Protein AF-A0ABD1U8C5-F1 (afdb_monomer_lite)

pLDDT: mean 80.36, std 11.94, range [48.06, 96.25]

Radius of gyration: 20.91 Å; chains: 1; bounding box: 37×58×40 Å

Organism: NCBI:txid205694

Sequence (194 aa):
MDNGFVNLTLLSPSGMIVGIQYKEIKNILEYRFKESRRRFHYMVISDDRQRMMPIDHDRITGRALEYKEAILLTNPHSPTFKHEVDDKYQYSCNNKDNLVHGWISTNPRIGFWIITPSYEFRAGGPIKPDLTSHVGPTSLALMPAKSAYVGLAAPGNLGSWQEETKGYQFWTQTDEMGYFTIRNVRASTYNLNA

Foldseek 3Di:
DDPPAWDWDADPPPRDTPAIDGDVRGGLNDPPDPVSLPFWQWKCQDPPDIDGHFAPVQQVPFDQDPDNQWTARCDTPDPVSHRPIHGQQVQWDFLQSRAKIWTAGVVVGDTDMDGDPDCVQAPDDRGDIDHAADHSRRGDDDGADFFDKKKWDADDDPPCLVPDPPDDMWIDTQHSNNDDDGPPDDDDDTDIDD

InterPro domains:
  IPR010325 Rhamnogalacturonate lyase [PF06045] (33-85)
  IPR014718 Glycoside hydrolase-type carbohydrate-binding [G3DSA:2.70.98.10] (62-147)
  IPR029413 Rhamnogalacturonan lyase, domain II [PF14686] (146-193)
  IPR029413 Rhamnogalacturonan lyase, domain II [cd10316] (143-194)

Structure (mmCIF, N/CA/C/O backbone):
data_AF-A0ABD1U8C5-F1
#
_entry.id   AF-A0ABD1U8C5-F1
#
loop_
_atom_site.group_PDB
_atom_site.id
_atom_site.type_symbol
_atom_site.label_atom_id
_atom_site.label_alt_id
_atom_site.label_comp_id
_atom_site.label_asym_id
_atom_site.label_entity_id
_atom_site.label_seq_id
_atom_site.pdbx_PDB_ins_code
_atom_site.Cartn_x
_atom_site.Cartn_y
_atom_site.Cartn_z
_atom_site.occupancy
_atom_site.B_iso_or_equiv
_atom_site.auth_seq_id
_atom_site.auth_comp_id
_atom_site.auth_asym_id
_atom_site.auth_atom_id
_atom_site.pdbx_PDB_model_num
ATOM 1 N N . MET A 1 1 ? -5.041 -2.342 23.464 1.00 86.69 1 MET A N 1
ATOM 2 C CA . MET A 1 1 ? -6.497 -2.356 23.204 1.00 86.69 1 MET A CA 1
ATOM 3 C C . MET A 1 1 ? -6.853 -3.772 22.810 1.00 86.69 1 MET A C 1
ATOM 5 O O . MET A 1 1 ? -6.222 -4.282 21.901 1.00 86.69 1 MET A O 1
ATOM 9 N N . ASP A 1 2 ? -7.792 -4.410 23.497 1.00 91.50 2 ASP A N 1
ATOM 10 C CA . ASP A 1 2 ? -8.144 -5.816 23.278 1.00 91.50 2 ASP A CA 1
ATOM 11 C C . ASP A 1 2 ? -9.650 -5.920 23.027 1.00 91.50 2 ASP A C 1
ATOM 13 O O . ASP A 1 2 ? -10.433 -5.332 23.774 1.00 91.50 2 ASP A O 1
ATOM 17 N N . ASN A 1 3 ? -10.043 -6.611 21.957 1.00 88.31 3 ASN A N 1
ATOM 18 C CA . ASN A 1 3 ? -11.446 -6.843 21.608 1.00 88.31 3 ASN A CA 1
ATOM 19 C C . ASN A 1 3 ? -11.889 -8.307 21.800 1.00 88.31 3 ASN A C 1
ATOM 21 O O . ASN A 1 3 ? -12.937 -8.694 21.287 1.00 88.31 3 ASN A O 1
ATOM 25 N N . GLY A 1 4 ? -11.087 -9.131 22.479 1.00 90.00 4 GLY A N 1
ATOM 26 C CA . GLY A 1 4 ? -11.329 -10.561 22.681 1.00 90.00 4 GLY A CA 1
ATOM 27 C C . GLY A 1 4 ? -10.888 -11.453 21.515 1.00 90.00 4 GLY A C 1
ATOM 28 O O . GLY A 1 4 ? -10.881 -12.675 21.655 1.00 90.00 4 GLY A O 1
ATOM 29 N N . PHE A 1 5 ? -10.483 -10.870 20.382 1.00 89.81 5 PHE A N 1
ATOM 30 C CA . PHE A 1 5 ? -9.980 -11.596 19.209 1.00 89.81 5 PHE A CA 1
ATOM 31 C C . PHE A 1 5 ? -8.547 -11.197 18.839 1.00 89.81 5 PHE A C 1
ATOM 33 O O . PHE A 1 5 ? -7.736 -12.046 18.465 1.00 89.81 5 PHE A O 1
ATOM 40 N N . VAL A 1 6 ? -8.246 -9.902 18.918 1.00 90.19 6 VAL A N 1
ATOM 41 C CA . VAL A 1 6 ? -6.964 -9.286 18.578 1.00 90.19 6 VAL A CA 1
ATOM 42 C C . VAL A 1 6 ? -6.604 -8.295 19.678 1.00 90.19 6 VAL A C 1
ATOM 44 O O . VAL A 1 6 ? -7.452 -7.523 20.130 1.00 90.19 6 VAL A O 1
ATOM 47 N N . ASN A 1 7 ? -5.328 -8.270 20.057 1.00 92.69 7 ASN A N 1
ATOM 48 C CA . ASN A 1 7 ? -4.798 -7.272 20.979 1.00 92.69 7 ASN A CA 1
ATOM 49 C C . ASN A 1 7 ? -3.814 -6.343 20.253 1.00 92.69 7 ASN A C 1
ATOM 51 O O . ASN A 1 7 ? -2.878 -6.792 19.591 1.00 92.69 7 ASN A O 1
ATOM 55 N N . LEU A 1 8 ? -4.062 -5.038 20.348 1.00 92.06 8 LEU A N 1
ATOM 56 C CA . LEU A 1 8 ? -3.299 -3.969 19.716 1.00 92.06 8 LEU A CA 1
ATOM 57 C C . LEU A 1 8 ? -2.447 -3.215 20.736 1.00 92.06 8 LEU A C 1
ATOM 59 O O . LEU A 1 8 ? -2.956 -2.729 21.753 1.00 92.06 8 LEU A O 1
ATOM 63 N N . THR A 1 9 ? -1.181 -3.001 20.394 1.00 88.38 9 THR A N 1
ATOM 64 C CA . THR A 1 9 ? -0.258 -2.150 21.150 1.00 88.38 9 THR A CA 1
ATOM 65 C C . THR A 1 9 ? -0.038 -0.845 20.398 1.00 88.38 9 THR A C 1
ATOM 67 O O . THR A 1 9 ? 0.387 -0.863 19.241 1.00 88.38 9 THR A O 1
ATOM 70 N N . LEU A 1 10 ? -0.302 0.279 21.066 1.00 85.31 10 LEU A N 1
ATOM 71 C CA . LEU A 1 10 ? -0.123 1.630 20.531 1.00 85.31 10 LEU A CA 1
ATOM 72 C C . LEU A 1 10 ? 1.041 2.323 21.241 1.00 85.31 10 LEU A C 1
ATOM 74 O O . LEU A 1 10 ? 1.204 2.170 22.452 1.00 85.31 10 LEU A O 1
ATOM 78 N N . LEU A 1 11 ? 1.819 3.118 20.510 1.00 80.50 11 LEU A N 1
ATOM 79 C CA . LEU A 1 11 ? 2.758 4.051 21.124 1.00 80.50 11 LEU A CA 1
ATOM 80 C C . LEU A 1 11 ? 2.027 5.285 21.640 1.00 80.50 11 LEU A C 1
ATOM 82 O O . LEU A 1 11 ? 1.215 5.884 20.940 1.00 80.50 11 LEU A O 1
ATOM 86 N N . SER A 1 12 ? 2.379 5.699 22.851 1.00 82.81 12 SER A N 1
ATOM 87 C CA . SER A 1 12 ? 1.981 6.989 23.403 1.00 82.81 12 SER A CA 1
ATOM 88 C C . SER A 1 12 ? 3.119 7.998 23.206 1.00 82.81 12 SER A C 1
ATOM 90 O O . SER A 1 12 ? 4.271 7.637 23.461 1.00 82.81 12 SER A O 1
ATOM 92 N N . PRO A 1 13 ? 2.848 9.239 22.756 1.00 85.81 13 PRO A N 1
ATOM 93 C CA . PRO A 1 13 ? 1.531 9.807 22.438 1.00 85.81 13 PRO A CA 1
ATOM 94 C C . PRO A 1 13 ? 1.096 9.627 20.970 1.00 85.81 13 PRO A C 1
ATOM 96 O O . PRO A 1 13 ? 0.003 10.046 20.610 1.00 85.81 13 PRO A O 1
ATOM 99 N N . SER A 1 14 ? 1.935 9.044 20.106 1.00 83.69 14 SER A N 1
ATOM 100 C CA . SER A 1 14 ? 1.741 9.090 18.645 1.00 83.69 14 SER A CA 1
ATOM 101 C C . SER A 1 14 ? 0.534 8.311 18.118 1.00 83.69 14 SER A C 1
ATOM 103 O O . SER A 1 14 ? 0.130 8.519 16.978 1.00 83.69 14 SER A O 1
ATOM 105 N N . GLY A 1 15 ? -0.004 7.371 18.896 1.00 78.38 15 GLY A N 1
ATOM 106 C CA . GLY A 1 15 ? -1.074 6.475 18.463 1.00 78.38 15 GLY A CA 1
ATOM 107 C C . GLY A 1 15 ? -0.631 5.430 17.432 1.00 78.38 15 GLY A C 1
ATOM 108 O O . GLY A 1 15 ? -1.470 4.688 16.929 1.00 78.38 15 GLY A O 1
ATOM 109 N N . MET A 1 16 ? 0.667 5.335 17.115 1.00 77.75 16 MET A N 1
ATOM 110 C CA . MET A 1 16 ? 1.173 4.370 16.136 1.00 77.75 16 MET A CA 1
ATOM 111 C C . MET A 1 16 ? 0.964 2.935 16.633 1.00 77.75 16 MET A C 1
ATOM 113 O O . MET A 1 16 ? 1.406 2.591 17.732 1.00 77.75 16 MET A O 1
ATOM 117 N N . ILE A 1 17 ? 0.346 2.084 15.809 1.00 82.88 17 ILE A N 1
ATOM 118 C CA . ILE A 1 17 ? 0.237 0.647 16.085 1.00 82.88 17 ILE A CA 1
ATOM 119 C C . ILE A 1 17 ? 1.620 0.015 15.918 1.00 82.88 17 ILE A C 1
ATOM 121 O O . ILE A 1 17 ? 2.198 0.037 14.836 1.00 82.88 17 ILE A O 1
ATOM 125 N N . VAL A 1 18 ? 2.142 -0.571 16.993 1.00 83.50 18 VAL A N 1
ATOM 126 C CA . VAL A 1 18 ? 3.447 -1.259 17.017 1.00 83.50 18 VAL A CA 1
ATOM 127 C C . VAL A 1 18 ? 3.337 -2.746 17.328 1.00 83.50 18 VAL A C 1
ATOM 129 O O . VAL A 1 18 ? 4.313 -3.487 17.207 1.00 83.50 18 VAL A O 1
ATOM 132 N N . GLY A 1 19 ? 2.148 -3.197 17.719 1.00 86.06 19 GLY A N 1
ATOM 133 C CA . GLY A 1 19 ? 1.885 -4.594 18.008 1.00 86.06 19 GLY A CA 1
ATOM 134 C C . GLY A 1 19 ? 0.485 -4.995 17.589 1.00 86.06 19 GLY A C 1
ATOM 135 O O . GLY A 1 19 ? -0.473 -4.295 17.908 1.00 86.06 19 GLY A O 1
ATOM 136 N N . ILE A 1 20 ? 0.383 -6.131 16.902 1.00 89.06 20 ILE A N 1
ATOM 137 C CA . ILE A 1 20 ? -0.883 -6.829 16.667 1.00 89.06 20 ILE A CA 1
ATOM 138 C C . ILE A 1 20 ? -0.684 -8.274 17.106 1.00 89.06 20 ILE A C 1
ATOM 140 O O . ILE A 1 20 ? -0.021 -9.050 16.417 1.00 89.06 20 ILE A O 1
ATOM 144 N N . GLN A 1 21 ? -1.235 -8.635 18.257 1.00 90.31 21 GLN A N 1
ATOM 145 C CA . GLN A 1 21 ? -1.244 -10.004 18.751 1.00 90.31 21 GLN A CA 1
ATOM 146 C C . GLN A 1 21 ? -2.513 -10.714 18.281 1.00 90.31 21 GLN A C 1
ATOM 148 O O . GLN A 1 21 ? -3.621 -10.198 18.432 1.00 90.31 21 GLN A O 1
ATOM 153 N N . TYR A 1 22 ? -2.349 -11.921 17.744 1.00 89.12 22 TYR A N 1
ATOM 154 C CA . TYR A 1 22 ? -3.454 -12.768 17.304 1.00 89.12 22 TYR A CA 1
ATOM 155 C C . TYR A 1 22 ? -3.155 -14.230 17.622 1.00 89.12 22 TYR A C 1
ATOM 157 O O . TYR A 1 22 ? -2.178 -14.792 17.118 1.00 89.12 22 TYR A O 1
ATOM 165 N N . LYS A 1 23 ? -4.014 -14.862 18.432 1.00 88.56 23 LYS A N 1
ATOM 166 C CA . LYS A 1 23 ? -3.797 -16.224 18.950 1.00 88.56 23 LYS A CA 1
ATOM 167 C C . LYS A 1 23 ? -2.396 -16.343 19.586 1.00 88.56 23 LYS A C 1
ATOM 169 O O . LYS A 1 23 ? -1.985 -15.468 20.344 1.00 88.56 23 LYS A O 1
ATOM 174 N N . GLU A 1 24 ? -1.648 -17.384 19.225 1.00 87.81 24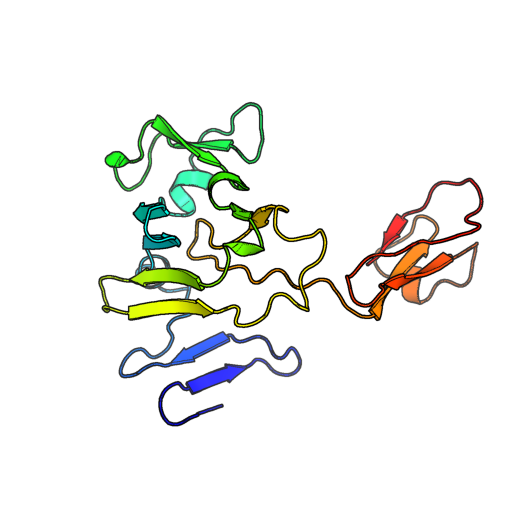 GLU A N 1
ATOM 175 C CA . GLU A 1 24 ? -0.271 -17.650 19.669 1.00 87.81 24 GLU A CA 1
ATOM 176 C C . GLU A 1 24 ? 0.773 -16.679 19.075 1.00 87.81 24 GLU A C 1
ATOM 178 O O . GLU A 1 24 ? 1.943 -16.680 19.467 1.00 87.81 24 GLU A O 1
ATOM 183 N N . ILE A 1 25 ? 0.395 -15.846 18.097 1.00 85.31 25 ILE A N 1
ATOM 184 C CA . ILE A 1 25 ? 1.317 -14.909 17.451 1.00 85.31 25 ILE A CA 1
ATOM 185 C C . ILE A 1 25 ? 1.420 -13.656 18.311 1.00 85.31 25 ILE A C 1
ATOM 187 O O . ILE A 1 25 ? 0.544 -12.796 18.265 1.00 85.31 25 ILE A O 1
ATOM 191 N N . LYS A 1 26 ? 2.532 -13.533 19.045 1.00 85.38 26 LYS A N 1
ATOM 192 C CA . LYS A 1 26 ? 2.811 -12.391 19.935 1.00 85.38 26 LYS A CA 1
ATOM 193 C C . LYS A 1 26 ? 2.755 -11.036 19.230 1.00 85.38 26 LYS A C 1
ATOM 195 O O . LYS A 1 26 ? 2.261 -10.076 19.803 1.00 85.38 26 LYS A O 1
ATOM 200 N N . ASN A 1 27 ? 3.286 -10.949 18.012 1.00 85.38 27 ASN A N 1
ATOM 201 C CA . ASN A 1 27 ? 3.211 -9.733 17.213 1.00 85.38 27 ASN A CA 1
ATOM 202 C C . ASN A 1 27 ? 3.321 -10.048 15.714 1.00 85.38 27 ASN A C 1
ATOM 204 O O . ASN A 1 27 ? 4.360 -10.510 15.243 1.00 85.38 27 ASN A O 1
ATOM 208 N N . ILE A 1 28 ? 2.250 -9.782 14.970 1.00 81.25 28 ILE A N 1
ATOM 209 C CA . ILE A 1 28 ? 2.181 -9.926 13.512 1.00 81.25 28 ILE A CA 1
ATOM 210 C C . ILE A 1 28 ? 3.030 -8.854 12.807 1.00 81.25 28 ILE A C 1
ATOM 212 O O . ILE A 1 28 ? 3.572 -9.128 11.740 1.00 81.25 28 ILE A O 1
ATOM 216 N N . LEU A 1 29 ? 3.187 -7.670 13.414 1.00 77.00 29 LEU A N 1
ATOM 217 C CA . LEU A 1 29 ? 3.955 -6.542 12.865 1.00 77.00 29 LEU A CA 1
ATOM 218 C C . LEU A 1 29 ? 5.450 -6.589 13.192 1.00 77.00 29 LEU A C 1
ATOM 220 O O . LEU A 1 29 ? 6.197 -5.698 12.789 1.00 77.00 29 LEU A O 1
ATOM 224 N N . GLU A 1 30 ? 5.902 -7.574 13.966 1.00 71.81 30 GLU A N 1
ATOM 225 C CA . GLU A 1 30 ? 7.306 -7.643 14.353 1.00 71.81 30 GLU A CA 1
ATOM 226 C C . GLU A 1 30 ? 8.174 -7.713 13.093 1.00 71.81 30 GLU A C 1
ATOM 228 O O . GLU A 1 30 ? 7.970 -8.572 12.251 1.00 71.81 30 GLU A O 1
ATOM 233 N N . TYR A 1 31 ? 9.144 -6.824 12.925 1.00 63.78 31 TYR A N 1
ATOM 234 C CA . TYR A 1 31 ? 9.969 -6.735 11.707 1.00 63.78 31 TYR A CA 1
ATOM 235 C C . TYR A 1 31 ? 11.438 -7.094 11.981 1.00 63.78 31 TYR A C 1
ATOM 237 O O . TYR A 1 31 ? 12.259 -7.193 11.057 1.00 63.78 31 TYR A O 1
ATOM 245 N N . ARG A 1 32 ? 11.794 -7.275 13.263 1.00 53.84 32 ARG A N 1
ATOM 246 C CA . ARG A 1 32 ? 13.159 -7.573 13.713 1.00 53.84 32 ARG A CA 1
ATOM 247 C C . ARG A 1 32 ? 13.519 -9.047 13.553 1.00 53.84 32 ARG A C 1
ATOM 249 O O . ARG A 1 32 ? 14.695 -9.353 13.371 1.00 53.84 32 ARG A O 1
ATOM 256 N N . PHE A 1 33 ? 12.544 -9.959 13.537 1.00 52.62 33 PHE A N 1
ATOM 257 C CA . PHE A 1 33 ? 12.805 -11.362 13.212 1.00 52.62 33 PHE A CA 1
ATOM 258 C C . PHE A 1 33 ? 12.828 -11.575 11.692 1.00 52.62 33 PHE A C 1
ATOM 260 O O . PHE A 1 33 ? 11.937 -11.148 10.959 1.00 52.62 33 PHE A O 1
ATOM 267 N N . LYS A 1 34 ? 13.849 -12.281 11.187 1.00 51.19 34 LYS A N 1
ATOM 268 C CA . LYS A 1 34 ? 13.944 -12.624 9.755 1.00 51.19 34 LYS A CA 1
ATOM 269 C C . LYS A 1 34 ? 12.716 -13.398 9.254 1.00 51.19 34 LYS A C 1
ATOM 271 O O . LYS A 1 34 ? 12.341 -13.232 8.102 1.00 51.19 34 LYS A O 1
ATOM 276 N N . GLU A 1 35 ? 12.085 -14.205 10.107 1.00 48.06 35 GLU A N 1
ATOM 277 C CA . GLU A 1 35 ? 10.848 -14.933 9.788 1.00 48.06 35 GLU A CA 1
ATOM 278 C C . GLU A 1 35 ? 9.625 -14.028 9.663 1.00 48.06 35 GLU A C 1
ATOM 280 O O . GLU A 1 35 ? 8.741 -14.307 8.865 1.00 48.06 35 GLU A O 1
ATOM 285 N N . SER A 1 36 ? 9.549 -12.928 10.411 1.00 50.88 36 SER A N 1
ATOM 286 C CA . SER A 1 36 ? 8.396 -12.031 10.359 1.00 50.88 36 SER A CA 1
ATOM 287 C C . SER A 1 36 ? 8.458 -11.039 9.193 1.00 50.88 36 SER A C 1
ATOM 289 O O . SER A 1 36 ? 7.420 -10.757 8.602 1.00 50.88 36 SER A O 1
ATOM 291 N N . ARG A 1 37 ? 9.667 -10.689 8.716 1.00 54.75 37 ARG A N 1
ATOM 292 C CA . ARG A 1 37 ? 9.881 -10.085 7.376 1.00 54.75 37 ARG A CA 1
ATOM 293 C C . ARG A 1 37 ? 9.383 -10.961 6.216 1.00 54.75 37 ARG A C 1
ATOM 295 O O . ARG A 1 37 ? 9.325 -10.500 5.084 1.00 54.75 37 ARG A O 1
ATOM 302 N N . ARG A 1 38 ? 9.090 -12.233 6.499 1.00 61.00 38 ARG A N 1
ATOM 303 C CA . ARG A 1 38 ? 8.783 -13.306 5.550 1.00 61.00 38 ARG A CA 1
ATOM 304 C C . ARG A 1 38 ? 7.461 -14.005 5.875 1.00 61.00 38 ARG A C 1
ATOM 306 O O . ARG A 1 38 ? 7.312 -15.189 5.603 1.00 61.00 38 ARG A O 1
ATOM 313 N N . ARG A 1 39 ? 6.503 -13.354 6.533 1.00 74.31 39 ARG A N 1
ATOM 314 C CA . ARG A 1 39 ? 5.194 -14.007 6.735 1.00 74.31 39 ARG A CA 1
ATOM 315 C C . ARG A 1 39 ? 4.333 -13.833 5.499 1.00 74.31 39 ARG A C 1
ATOM 317 O O . ARG A 1 39 ? 3.900 -14.805 4.890 1.00 74.31 39 ARG A O 1
ATOM 324 N N . PHE A 1 40 ? 4.151 -12.589 5.090 1.00 86.69 40 PHE A N 1
ATOM 325 C CA . PHE A 1 40 ? 3.255 -12.215 4.011 1.00 86.69 40 PHE A CA 1
ATOM 326 C C . PHE A 1 40 ? 3.996 -12.147 2.677 1.00 86.69 40 PHE A C 1
ATOM 328 O O . PHE A 1 40 ? 4.790 -11.239 2.448 1.00 86.69 40 PHE A O 1
ATOM 335 N N . HIS A 1 41 ? 3.722 -13.113 1.802 1.00 87.88 41 HIS A N 1
ATOM 336 C CA . HIS A 1 41 ? 4.343 -13.198 0.475 1.00 87.88 41 HIS A CA 1
ATOM 337 C C . HIS A 1 41 ? 3.333 -13.283 -0.656 1.00 87.88 41 HIS A C 1
ATOM 339 O O . HIS A 1 41 ? 3.721 -13.178 -1.810 1.00 87.88 41 HIS A O 1
ATOM 345 N N . TYR A 1 42 ? 2.062 -13.520 -0.352 1.00 91.81 42 TYR A N 1
ATOM 346 C CA . TYR A 1 42 ? 1.031 -13.633 -1.367 1.00 91.81 42 TYR A CA 1
ATOM 347 C C . TYR A 1 42 ? 0.128 -12.414 -1.266 1.00 91.81 42 TYR A C 1
ATOM 349 O O . TYR A 1 42 ? -0.473 -12.180 -0.220 1.00 91.81 42 TYR A O 1
ATOM 357 N N . MET A 1 43 ? 0.079 -11.617 -2.324 1.00 93.69 43 MET A N 1
ATOM 358 C CA . MET A 1 43 ? -0.712 -10.395 -2.379 1.00 93.69 43 MET A CA 1
ATOM 359 C C . MET A 1 43 ? -1.958 -10.631 -3.214 1.00 93.69 43 MET A C 1
ATOM 361 O O . MET A 1 43 ? -1.886 -11.267 -4.266 1.00 93.69 43 MET A O 1
ATOM 365 N N . VAL A 1 44 ? -3.076 -10.081 -2.750 1.00 94.94 44 VAL A N 1
ATOM 366 C CA . VAL A 1 44 ? -4.373 -10.143 -3.424 1.00 94.94 44 VAL A CA 1
ATOM 367 C C . VAL A 1 44 ? -4.893 -8.720 -3.576 1.00 94.94 44 VAL A C 1
ATOM 369 O O . VAL A 1 44 ? -5.079 -8.020 -2.579 1.00 94.94 44 VAL A O 1
ATOM 372 N N . ILE A 1 45 ? -5.087 -8.291 -4.822 1.00 92.38 45 ILE A N 1
ATOM 373 C CA . ILE A 1 45 ? -5.678 -6.994 -5.186 1.00 92.38 45 ILE A CA 1
ATOM 374 C C . ILE A 1 45 ? -7.125 -7.187 -5.646 1.00 92.38 45 ILE A C 1
ATOM 376 O O . ILE A 1 45 ? -7.985 -6.381 -5.314 1.00 92.38 45 ILE A O 1
ATOM 380 N N . SER A 1 46 ? -7.382 -8.248 -6.408 1.00 90.38 46 SER A N 1
ATOM 381 C CA . SER A 1 46 ? -8.703 -8.673 -6.879 1.00 90.38 46 SER A CA 1
ATOM 382 C C . SER A 1 46 ? -8.670 -10.170 -7.197 1.00 90.38 46 SER A C 1
ATOM 384 O O . SER A 1 46 ? -7.596 -10.780 -7.190 1.00 90.38 46 SER A O 1
ATOM 386 N N . ASP A 1 47 ? -9.826 -10.762 -7.501 1.00 89.81 47 ASP A N 1
ATOM 387 C CA . ASP A 1 47 ? -9.954 -12.192 -7.824 1.00 89.81 47 ASP A CA 1
ATOM 388 C C . ASP A 1 47 ? -9.014 -12.635 -8.962 1.00 89.81 47 ASP A C 1
ATOM 390 O O . ASP A 1 47 ? -8.440 -13.727 -8.933 1.00 89.81 47 ASP A O 1
ATOM 394 N N . ASP A 1 48 ? -8.814 -11.757 -9.945 1.00 91.75 48 ASP A N 1
ATOM 395 C CA . ASP A 1 48 ? -7.959 -11.943 -11.116 1.00 91.75 48 ASP A CA 1
ATOM 396 C C . ASP A 1 48 ? -6.532 -11.391 -10.941 1.00 91.75 48 ASP A C 1
ATOM 398 O O . ASP A 1 48 ? -5.653 -11.681 -11.754 1.00 91.75 48 ASP A O 1
ATOM 402 N N . ARG A 1 49 ? -6.261 -10.621 -9.877 1.00 91.62 49 ARG A N 1
ATOM 403 C CA . ARG A 1 49 ? -4.952 -9.995 -9.622 1.00 91.62 49 ARG A CA 1
ATOM 404 C C . ARG A 1 49 ? -4.425 -10.383 -8.255 1.00 91.62 49 ARG A C 1
ATOM 406 O O . ARG A 1 49 ? -4.520 -9.643 -7.274 1.00 91.62 49 ARG A O 1
ATOM 413 N N . GLN A 1 50 ? -3.799 -11.548 -8.226 1.00 93.88 50 GLN A N 1
ATOM 414 C CA . GLN A 1 50 ? -3.166 -12.101 -7.042 1.00 93.88 50 GLN A CA 1
ATOM 415 C C . GLN A 1 50 ? -1.927 -12.903 -7.415 1.00 93.88 50 GLN A C 1
ATOM 417 O O . GLN A 1 50 ? -1.909 -13.597 -8.433 1.00 93.88 50 GLN A O 1
ATOM 422 N N . ARG A 1 51 ? -0.865 -12.791 -6.615 1.00 92.69 51 ARG A N 1
ATOM 423 C CA . ARG A 1 51 ? 0.387 -13.509 -6.876 1.00 92.69 51 ARG A CA 1
ATOM 424 C C . ARG A 1 51 ? 1.282 -13.604 -5.651 1.00 92.69 51 ARG A C 1
ATOM 426 O O . ARG A 1 51 ? 1.161 -12.829 -4.703 1.00 92.69 51 ARG A O 1
ATOM 433 N N . MET A 1 52 ? 2.243 -14.521 -5.731 1.00 91.88 52 MET A N 1
ATOM 434 C CA . MET A 1 52 ? 3.443 -14.455 -4.902 1.00 91.88 52 MET A CA 1
ATOM 435 C C . MET A 1 52 ? 4.243 -13.203 -5.268 1.00 91.88 52 MET A C 1
ATOM 437 O O . MET A 1 52 ? 4.399 -12.884 -6.444 1.00 91.88 52 MET A O 1
ATOM 441 N N . MET A 1 53 ? 4.765 -12.524 -4.258 1.00 90.69 53 MET A N 1
ATOM 442 C CA . MET A 1 53 ? 5.470 -11.261 -4.385 1.00 90.69 53 MET A CA 1
ATOM 443 C C . MET A 1 53 ? 6.962 -11.425 -4.101 1.00 90.69 53 MET A C 1
ATOM 445 O O . MET A 1 53 ? 7.326 -12.204 -3.211 1.00 90.69 53 MET A O 1
ATOM 449 N N . PRO A 1 54 ? 7.826 -10.678 -4.815 1.00 90.25 54 PRO A N 1
ATOM 450 C CA . PRO A 1 54 ? 9.220 -10.538 -4.421 1.00 90.25 54 PRO A CA 1
ATOM 451 C C . PRO A 1 54 ? 9.313 -9.919 -3.020 1.00 90.25 54 PRO A C 1
ATOM 453 O O . PRO A 1 54 ? 8.376 -9.281 -2.535 1.00 90.25 54 PRO A O 1
ATOM 456 N N . ILE A 1 55 ? 10.446 -10.101 -2.350 1.00 86.00 55 ILE A N 1
ATOM 457 C CA . ILE A 1 55 ? 10.709 -9.410 -1.080 1.00 86.00 55 ILE A CA 1
ATOM 458 C C . ILE A 1 55 ? 11.381 -8.059 -1.342 1.00 86.00 55 ILE A C 1
ATOM 460 O O . ILE A 1 55 ? 11.983 -7.849 -2.392 1.00 86.00 55 ILE A O 1
ATOM 464 N N . ASP A 1 56 ? 11.367 -7.153 -0.362 1.00 84.94 56 ASP A N 1
ATOM 465 C CA . ASP A 1 56 ? 12.008 -5.832 -0.503 1.00 84.94 56 ASP A CA 1
ATOM 466 C C . ASP A 1 56 ? 13.473 -5.911 -0.929 1.00 84.94 56 ASP A C 1
ATOM 468 O O . ASP A 1 56 ? 13.950 -5.105 -1.727 1.00 84.94 56 ASP A O 1
ATOM 472 N N . HIS A 1 57 ? 14.193 -6.913 -0.423 1.00 86.38 57 HIS A N 1
ATOM 473 C CA . HIS A 1 57 ? 15.594 -7.123 -0.763 1.00 86.38 57 HIS A CA 1
ATOM 474 C C . HIS A 1 57 ? 15.808 -7.410 -2.257 1.00 86.38 57 HIS A C 1
ATOM 476 O O . HIS A 1 57 ? 16.816 -6.980 -2.818 1.00 86.38 57 HIS A O 1
ATOM 482 N N . ASP A 1 58 ? 14.849 -8.067 -2.913 1.00 89.56 58 ASP A N 1
ATOM 483 C CA . ASP A 1 58 ? 14.926 -8.369 -4.344 1.00 89.56 58 ASP A CA 1
ATOM 484 C C . ASP A 1 58 ? 14.861 -7.078 -5.169 1.00 89.56 58 ASP A C 1
ATOM 486 O O . ASP A 1 58 ? 15.546 -6.952 -6.181 1.00 89.56 58 ASP A O 1
ATOM 490 N N . ARG A 1 59 ? 14.101 -6.079 -4.699 1.00 89.50 59 ARG A N 1
ATOM 491 C CA . ARG A 1 59 ? 14.059 -4.752 -5.327 1.00 89.50 59 ARG A CA 1
ATOM 492 C C . ARG A 1 59 ? 15.302 -3.929 -5.029 1.00 89.50 59 ARG A C 1
ATOM 494 O O . ARG A 1 59 ? 15.831 -3.295 -5.931 1.00 89.50 59 ARG A O 1
ATOM 501 N N . ILE A 1 60 ? 15.795 -3.956 -3.789 1.00 89.19 60 ILE A N 1
ATOM 502 C CA . ILE A 1 60 ? 17.000 -3.205 -3.387 1.00 89.19 60 ILE A CA 1
ATOM 503 C C . ILE A 1 60 ? 18.233 -3.666 -4.176 1.00 89.19 60 ILE A C 1
ATOM 505 O O . ILE A 1 60 ? 19.088 -2.855 -4.516 1.00 89.19 60 ILE A O 1
ATOM 509 N N . THR A 1 61 ? 18.330 -4.966 -4.456 1.00 91.69 61 THR A N 1
ATOM 510 C CA . THR A 1 61 ? 19.429 -5.554 -5.242 1.00 91.69 61 THR A CA 1
ATOM 511 C C . THR A 1 61 ? 19.149 -5.597 -6.746 1.00 91.69 61 THR A C 1
ATOM 513 O O . THR A 1 61 ? 20.030 -5.957 -7.530 1.00 91.69 61 THR A O 1
ATOM 516 N N . GLY A 1 62 ? 17.933 -5.230 -7.154 1.00 92.00 62 GLY A N 1
ATOM 517 C CA . GLY A 1 62 ? 17.518 -5.144 -8.544 1.00 92.00 62 GLY A CA 1
ATOM 518 C C . GLY A 1 62 ? 18.128 -3.948 -9.274 1.00 92.00 62 GLY A C 1
ATOM 519 O O . GLY A 1 62 ? 18.774 -3.074 -8.696 1.00 92.00 62 GLY A O 1
ATOM 520 N N . ARG A 1 63 ? 17.913 -3.907 -10.589 1.00 95.19 63 ARG A N 1
ATOM 521 C CA . ARG A 1 63 ? 18.377 -2.815 -11.448 1.00 95.19 63 ARG A CA 1
ATOM 522 C C . ARG A 1 63 ? 17.212 -1.889 -11.772 1.00 95.19 63 ARG A C 1
ATOM 524 O O . ARG A 1 63 ? 16.287 -2.308 -12.465 1.00 95.19 63 ARG A O 1
ATOM 531 N N . ALA A 1 64 ? 17.288 -0.637 -11.328 1.00 94.19 64 ALA A N 1
ATOM 532 C CA . ALA A 1 64 ? 16.353 0.395 -11.766 1.00 94.19 64 ALA A CA 1
ATOM 533 C C . ALA A 1 64 ? 16.429 0.583 -13.290 1.00 94.19 64 ALA A C 1
ATOM 535 O O . ALA A 1 64 ? 17.520 0.573 -13.870 1.00 94.19 64 ALA A O 1
ATOM 536 N N . LEU A 1 65 ? 15.269 0.705 -13.931 1.00 92.38 65 LEU A N 1
ATOM 537 C CA . LEU A 1 65 ? 15.146 1.010 -15.355 1.00 92.38 65 LEU A CA 1
ATOM 538 C C . LEU A 1 65 ? 15.034 2.531 -15.559 1.00 92.38 65 LEU A C 1
ATOM 540 O O . LEU A 1 65 ? 15.377 3.308 -14.670 1.00 92.38 65 LEU A O 1
ATOM 544 N N . GLU A 1 66 ? 14.584 2.971 -16.737 1.00 89.12 66 GLU A N 1
ATOM 545 C CA . GLU A 1 66 ? 14.427 4.402 -17.049 1.00 89.12 66 GLU A CA 1
ATOM 546 C C . GLU A 1 66 ? 13.458 5.114 -16.092 1.00 89.12 66 GLU A C 1
ATOM 548 O O . GLU A 1 66 ? 13.662 6.278 -15.748 1.00 89.12 66 GLU A O 1
ATOM 553 N N . TYR A 1 67 ? 12.444 4.397 -15.603 1.00 86.50 67 TYR A N 1
ATOM 554 C CA . TYR A 1 67 ? 11.570 4.858 -14.530 1.00 86.50 67 TYR A CA 1
ATOM 555 C C . TYR A 1 67 ? 12.073 4.321 -13.191 1.00 86.50 67 TYR A C 1
ATOM 557 O O . TYR A 1 67 ? 12.240 3.114 -13.021 1.00 86.50 67 TYR A O 1
ATOM 565 N N . LYS A 1 68 ? 12.283 5.213 -12.218 1.00 84.69 68 LYS A N 1
ATOM 566 C CA . LYS A 1 68 ? 12.818 4.855 -10.891 1.00 84.69 68 LYS A CA 1
ATOM 567 C C . LYS A 1 68 ? 11.914 3.891 -10.113 1.00 84.69 68 LYS A C 1
ATOM 569 O O . LYS A 1 68 ? 12.385 3.211 -9.207 1.00 84.69 68 LYS A O 1
ATOM 574 N N . GLU A 1 69 ? 10.620 3.866 -10.426 1.00 84.94 69 GLU A N 1
ATOM 575 C CA . GLU A 1 69 ? 9.644 2.950 -9.840 1.00 84.94 69 GLU A CA 1
ATOM 576 C C . GLU A 1 69 ? 9.739 1.526 -10.406 1.00 84.94 69 GLU A C 1
ATOM 578 O O . GLU A 1 69 ? 9.339 0.593 -9.704 1.00 84.94 69 GLU A O 1
ATOM 583 N N . ALA A 1 70 ? 10.296 1.369 -11.613 1.00 91.25 70 ALA A N 1
ATOM 584 C CA . ALA A 1 70 ? 10.418 0.110 -12.335 1.00 91.25 70 ALA A CA 1
ATOM 585 C C . ALA A 1 70 ? 11.779 -0.545 -12.063 1.00 91.25 70 ALA A C 1
ATOM 587 O O . ALA A 1 70 ? 12.834 -0.068 -12.494 1.00 91.25 70 ALA A O 1
ATOM 588 N N . ILE A 1 71 ? 11.754 -1.675 -11.363 1.00 94.00 71 ILE A N 1
ATOM 589 C CA . ILE A 1 71 ? 12.942 -2.414 -10.948 1.00 94.00 71 ILE A CA 1
ATOM 590 C C . ILE A 1 71 ? 12.972 -3.774 -11.639 1.00 94.00 71 ILE A C 1
ATOM 592 O O . ILE A 1 71 ? 12.108 -4.619 -11.420 1.00 94.00 71 ILE A O 1
ATOM 596 N N . LEU A 1 72 ? 14.011 -4.014 -12.439 1.00 96.25 72 LEU A N 1
ATOM 597 C CA . LEU A 1 72 ? 14.298 -5.334 -12.987 1.00 96.25 72 LEU A CA 1
ATOM 598 C C . LEU A 1 72 ? 14.923 -6.227 -11.910 1.00 96.25 72 LEU A C 1
ATOM 600 O O . LEU A 1 72 ? 16.001 -5.928 -11.386 1.00 96.25 72 LEU A O 1
ATOM 604 N N . LEU A 1 73 ? 14.286 -7.361 -11.636 1.00 95.44 73 LEU A N 1
ATOM 605 C CA . LEU A 1 73 ? 14.743 -8.347 -10.663 1.00 95.44 73 LEU A CA 1
ATOM 606 C C . LEU A 1 73 ? 15.823 -9.242 -11.287 1.00 95.44 73 LEU A C 1
ATOM 608 O O . LEU A 1 73 ? 15.552 -10.152 -12.074 1.00 95.44 73 LEU A O 1
ATOM 612 N N . THR A 1 74 ? 17.083 -8.966 -10.956 1.00 95.19 74 THR A N 1
ATOM 613 C CA . THR A 1 74 ? 18.258 -9.631 -11.550 1.00 95.19 74 THR A CA 1
ATOM 614 C C . THR A 1 74 ? 18.684 -10.883 -10.785 1.00 95.19 74 THR A C 1
ATOM 616 O O . THR A 1 74 ? 19.070 -11.879 -11.403 1.00 95.19 74 THR A O 1
ATOM 619 N N . ASN A 1 75 ? 18.595 -10.846 -9.453 1.00 93.81 75 ASN A N 1
ATOM 620 C CA . ASN A 1 75 ? 18.952 -11.948 -8.561 1.00 93.81 75 ASN A CA 1
ATOM 621 C C . ASN A 1 75 ? 17.969 -12.077 -7.374 1.00 93.81 75 ASN A C 1
ATOM 623 O O . ASN A 1 75 ? 18.379 -11.920 -6.222 1.00 93.81 75 ASN A O 1
ATOM 627 N N . PRO A 1 76 ? 16.668 -12.305 -7.637 1.00 91.88 76 PRO A N 1
ATOM 628 C CA . PRO A 1 76 ? 15.660 -12.396 -6.585 1.00 91.88 76 PRO A CA 1
ATOM 629 C C . PRO A 1 76 ? 15.793 -13.677 -5.754 1.00 91.88 76 PRO A C 1
ATOM 631 O O . PRO A 1 76 ? 16.317 -14.692 -6.215 1.00 91.88 76 PRO A O 1
ATOM 634 N N . HIS A 1 77 ? 15.241 -13.654 -4.541 1.00 88.50 77 HIS A N 1
ATOM 635 C CA . HIS A 1 77 ? 15.236 -14.790 -3.622 1.00 88.50 77 HIS A CA 1
ATOM 636 C C . HIS A 1 77 ? 14.514 -16.016 -4.196 1.00 88.50 77 HIS A C 1
ATOM 638 O O . HIS A 1 77 ? 14.960 -17.144 -3.994 1.00 88.50 77 HIS A O 1
ATOM 644 N N . SER A 1 78 ? 13.409 -15.795 -4.919 1.00 89.94 78 SER A N 1
ATOM 645 C CA . SER A 1 78 ? 12.753 -16.834 -5.716 1.00 89.94 78 SER A CA 1
ATOM 646 C C . SER A 1 78 ? 13.176 -16.711 -7.181 1.00 89.94 78 SER A C 1
ATOM 648 O O . SER A 1 78 ? 12.889 -15.678 -7.794 1.00 89.94 78 SER A O 1
ATOM 650 N N . PRO A 1 79 ? 13.769 -17.756 -7.790 1.00 93.00 79 PRO A N 1
ATOM 651 C CA . PRO A 1 79 ? 14.182 -17.730 -9.194 1.00 93.00 79 PRO A CA 1
ATOM 652 C C . PRO A 1 79 ? 13.046 -17.433 -10.179 1.00 93.00 79 PRO A C 1
ATOM 654 O O . PRO A 1 79 ? 13.310 -16.953 -11.276 1.00 93.00 79 PRO A O 1
ATOM 657 N N . THR A 1 80 ? 11.792 -17.687 -9.791 1.00 93.50 80 THR A N 1
ATOM 658 C CA . THR A 1 80 ? 10.602 -17.413 -10.612 1.00 93.50 80 THR A CA 1
ATOM 659 C C . THR A 1 80 ? 10.456 -15.943 -10.980 1.00 93.50 80 THR A C 1
ATOM 661 O O . THR A 1 80 ? 9.931 -15.648 -12.041 1.00 93.50 80 THR A O 1
ATOM 664 N N . PHE A 1 81 ? 10.934 -15.031 -10.130 1.00 93.50 81 PHE A N 1
ATOM 665 C CA . PHE A 1 81 ? 10.842 -13.593 -10.379 1.00 93.50 81 PHE A CA 1
ATOM 666 C C . PHE A 1 81 ? 12.001 -13.058 -11.223 1.00 93.50 81 PHE A C 1
ATOM 668 O O . PHE A 1 81 ? 12.065 -11.865 -11.509 1.00 93.50 81 PHE A O 1
ATOM 675 N N . LYS A 1 82 ? 12.977 -13.901 -11.577 1.00 94.50 82 LYS A N 1
ATOM 676 C CA . LYS A 1 82 ? 14.157 -13.446 -12.307 1.00 94.50 82 LYS A CA 1
ATOM 677 C C . LYS A 1 82 ? 13.734 -12.943 -13.685 1.00 94.50 82 LYS A C 1
ATOM 679 O O . LYS A 1 82 ? 13.001 -13.622 -14.392 1.00 94.50 82 LYS A O 1
ATOM 684 N N . HIS A 1 83 ? 14.251 -11.780 -14.069 1.00 95.12 83 HIS A N 1
ATOM 685 C CA . HIS A 1 83 ? 13.891 -11.055 -15.291 1.00 95.12 83 HIS A CA 1
ATOM 686 C C . HIS A 1 83 ? 12.491 -10.422 -15.295 1.00 95.12 83 HIS A C 1
ATOM 688 O O . HIS A 1 83 ? 12.142 -9.776 -16.282 1.00 95.12 83 HIS A O 1
ATOM 694 N N . GLU A 1 84 ? 11.721 -10.522 -14.209 1.00 94.94 84 GLU A N 1
ATOM 695 C CA . GLU A 1 84 ? 10.510 -9.717 -14.053 1.00 94.94 84 GLU A CA 1
ATOM 696 C C . GLU A 1 84 ? 10.860 -8.260 -13.730 1.00 94.94 84 GLU A C 1
ATOM 698 O O . GLU A 1 84 ? 11.870 -7.963 -13.084 1.00 94.94 84 GLU A O 1
ATOM 703 N N . VAL A 1 85 ? 9.989 -7.351 -14.164 1.00 93.88 85 VAL A N 1
ATOM 704 C CA . VAL A 1 85 ? 10.017 -5.945 -13.761 1.00 93.88 85 VAL A CA 1
ATOM 705 C C . VAL A 1 85 ? 8.912 -5.729 -12.738 1.00 93.88 85 VAL A C 1
ATOM 707 O O . VAL A 1 85 ? 7.732 -5.867 -13.063 1.00 93.88 85 VAL A O 1
ATOM 710 N N . ASP A 1 86 ? 9.307 -5.389 -11.517 1.00 91.81 86 ASP A N 1
ATOM 711 C CA . ASP A 1 86 ? 8.400 -4.933 -10.470 1.00 91.81 86 ASP A CA 1
ATOM 712 C C . ASP A 1 86 ? 8.265 -3.412 -10.560 1.00 91.81 86 ASP A C 1
ATOM 714 O O . ASP A 1 86 ? 9.266 -2.695 -10.510 1.00 91.81 86 ASP A O 1
ATOM 718 N N . ASP A 1 87 ? 7.036 -2.922 -10.699 1.00 89.62 87 ASP A N 1
ATOM 719 C CA . ASP A 1 87 ? 6.745 -1.492 -10.752 1.00 89.62 87 ASP A CA 1
ATOM 720 C C . ASP A 1 87 ? 5.664 -1.111 -9.740 1.00 89.62 87 ASP A C 1
ATOM 722 O O . ASP A 1 87 ? 4.664 -1.807 -9.554 1.00 89.62 87 ASP A O 1
ATOM 726 N N . LYS A 1 88 ? 5.853 0.046 -9.101 1.00 77.88 88 LYS A N 1
ATOM 727 C CA . LYS A 1 88 ? 4.966 0.543 -8.047 1.00 77.88 88 LYS A CA 1
ATOM 728 C C . LYS A 1 88 ? 3.495 0.633 -8.459 1.00 77.88 88 LYS A C 1
ATOM 730 O O . LYS A 1 88 ? 2.607 0.396 -7.637 1.00 77.88 88 LYS A O 1
ATOM 735 N N . TYR A 1 89 ? 3.226 1.005 -9.704 1.00 83.12 89 TYR A N 1
ATOM 736 C CA . TYR A 1 89 ? 1.883 1.266 -10.207 1.00 83.12 89 TYR A CA 1
ATOM 737 C C . TYR A 1 89 ? 1.181 0.007 -10.730 1.00 83.12 89 TYR A C 1
ATOM 739 O O . TYR A 1 89 ? -0.042 0.042 -10.901 1.00 83.12 89 TYR A O 1
ATOM 747 N N . GLN A 1 90 ? 1.890 -1.125 -10.877 1.00 85.00 90 GLN A N 1
ATOM 748 C CA . GLN A 1 90 ? 1.296 -2.431 -11.225 1.00 85.00 90 GLN A CA 1
ATOM 749 C C . GLN A 1 90 ? 0.232 -2.885 -10.224 1.00 85.00 90 GLN A C 1
ATOM 751 O O . GLN A 1 90 ? -0.614 -3.717 -10.552 1.00 85.00 90 GLN A O 1
ATOM 756 N N . TYR A 1 91 ? 0.260 -2.329 -9.013 1.00 86.69 91 TYR A N 1
ATOM 757 C CA . TYR A 1 91 ? -0.625 -2.685 -7.909 1.00 86.69 91 TYR A CA 1
ATOM 758 C C . TYR A 1 91 ? -1.715 -1.641 -7.649 1.00 86.69 91 TYR A C 1
ATOM 760 O O . TYR A 1 91 ? -2.419 -1.687 -6.642 1.00 86.69 91 TYR A O 1
ATOM 768 N N . SER A 1 92 ? -1.883 -0.681 -8.556 1.00 87.50 92 SER A N 1
ATOM 769 C CA . SER A 1 92 ? -3.002 0.256 -8.497 1.00 87.50 92 SER A CA 1
ATOM 770 C C . SER A 1 92 ? -4.303 -0.404 -8.961 1.00 87.50 92 SER A C 1
ATOM 772 O O . SER A 1 92 ? -4.297 -1.354 -9.751 1.00 87.50 92 SER A O 1
ATOM 774 N N . CYS A 1 93 ? -5.439 0.072 -8.470 1.00 86.12 93 CYS A N 1
ATOM 775 C CA . CYS A 1 93 ? -6.742 -0.291 -9.020 1.00 86.12 93 CYS A CA 1
ATOM 776 C C . CYS A 1 93 ? -7.690 0.905 -8.977 1.00 86.12 93 CYS A C 1
ATOM 778 O O . CYS A 1 93 ? -7.499 1.838 -8.193 1.00 86.12 93 CYS A O 1
ATOM 780 N N . ASN A 1 94 ? -8.693 0.885 -9.853 1.00 83.88 94 ASN A N 1
ATOM 781 C CA . ASN A 1 94 ? -9.695 1.939 -9.903 1.00 83.88 94 ASN A CA 1
ATOM 782 C C . ASN A 1 94 ? -10.448 2.010 -8.580 1.00 83.88 94 ASN A C 1
ATOM 784 O O . ASN A 1 94 ? -10.793 0.983 -7.996 1.00 83.88 94 ASN A O 1
ATOM 788 N N . ASN A 1 95 ? -10.778 3.222 -8.151 1.00 77.44 95 ASN A N 1
ATOM 789 C CA . ASN A 1 95 ? -11.471 3.439 -6.890 1.00 77.44 95 ASN A CA 1
ATOM 790 C C . ASN A 1 95 ? -12.762 2.644 -6.743 1.00 77.44 95 ASN A C 1
ATOM 792 O O . ASN A 1 95 ? -12.999 2.122 -5.662 1.00 77.44 95 ASN A O 1
ATOM 796 N N . LYS A 1 96 ? -13.548 2.499 -7.814 1.00 76.88 96 LYS A N 1
ATOM 797 C CA . LYS A 1 96 ? -14.777 1.694 -7.800 1.00 76.88 96 LYS A CA 1
ATOM 798 C C . LYS A 1 96 ? -14.528 0.201 -7.534 1.00 76.88 96 LYS A C 1
ATOM 800 O O . LYS A 1 96 ? -15.396 -0.460 -6.987 1.00 76.88 96 LYS A O 1
ATOM 805 N N . ASP A 1 97 ? -13.364 -0.326 -7.904 1.00 85.94 97 ASP A N 1
ATOM 806 C CA . ASP A 1 97 ? -13.052 -1.760 -7.813 1.00 85.94 97 ASP A CA 1
ATOM 807 C C . ASP A 1 97 ? -12.251 -2.083 -6.531 1.00 85.94 97 ASP A C 1
ATOM 809 O O . ASP A 1 97 ? -12.155 -3.230 -6.103 1.00 85.94 97 ASP A O 1
ATOM 813 N N . ASN A 1 98 ? -11.702 -1.057 -5.877 1.00 86.38 98 ASN A N 1
ATOM 814 C CA . ASN A 1 98 ? -10.840 -1.150 -4.702 1.00 86.38 98 ASN A CA 1
ATOM 815 C C . ASN A 1 98 ? -11.638 -1.341 -3.395 1.00 86.38 98 ASN A C 1
ATOM 817 O O . ASN A 1 98 ? -11.672 -0.459 -2.536 1.00 86.38 98 ASN A O 1
ATOM 821 N N . LEU A 1 99 ? -12.332 -2.467 -3.256 1.00 87.38 99 LEU A N 1
ATOM 822 C CA . LEU A 1 99 ? -13.133 -2.770 -2.064 1.00 87.38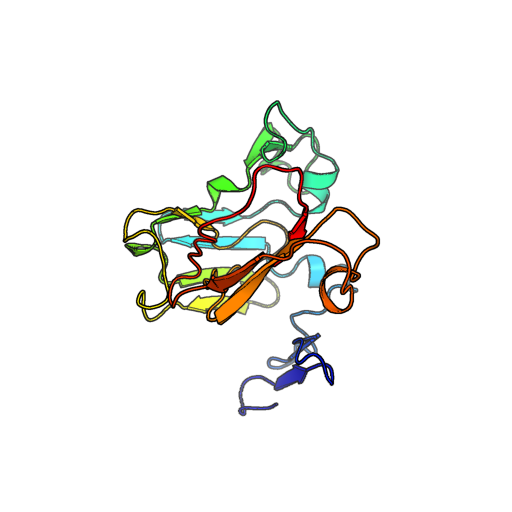 99 LEU A CA 1
ATOM 823 C C . LEU A 1 99 ? -12.339 -3.502 -0.986 1.00 87.38 99 LEU A C 1
ATOM 825 O O . LEU A 1 99 ? -12.495 -3.225 0.204 1.00 87.38 99 LEU A O 1
ATOM 829 N N . VAL A 1 100 ? -11.502 -4.447 -1.401 1.00 91.25 100 VAL A N 1
ATOM 830 C CA . VAL A 1 100 ? -10.722 -5.287 -0.502 1.00 91.25 100 VAL A CA 1
ATOM 831 C C . VAL A 1 100 ? -9.404 -5.661 -1.157 1.00 91.25 100 VAL A C 1
ATOM 833 O O . VAL A 1 100 ? -9.369 -6.097 -2.301 1.00 91.25 100 VAL A O 1
ATOM 836 N N . HIS A 1 101 ? -8.318 -5.514 -0.413 1.00 94.06 101 HIS A N 1
ATOM 837 C CA . HIS A 1 101 ? -6.989 -5.953 -0.826 1.00 94.06 101 HIS A CA 1
ATOM 838 C C . HIS A 1 101 ? -6.169 -6.310 0.398 1.00 94.06 101 HIS A C 1
ATOM 840 O O . HIS A 1 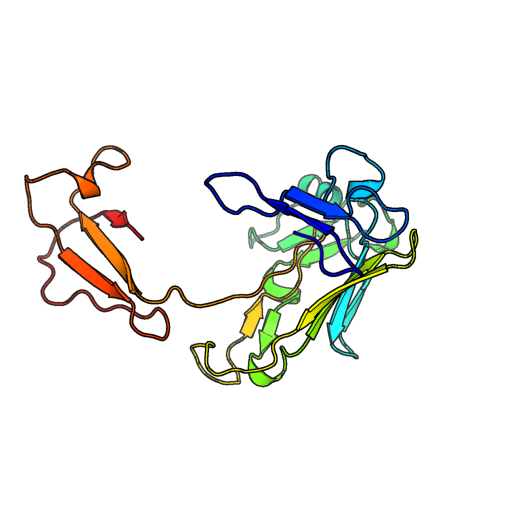101 ? -6.481 -5.912 1.524 1.00 94.06 101 HIS A O 1
ATOM 846 N N . GLY A 1 102 ? -5.106 -7.076 0.200 1.00 93.31 102 GLY A N 1
ATOM 847 C CA . GLY A 1 102 ? -4.316 -7.496 1.336 1.00 93.31 102 GLY A CA 1
ATOM 848 C C . GLY A 1 102 ? -3.256 -8.525 1.029 1.00 93.31 102 GLY A C 1
ATOM 849 O O . GLY A 1 102 ? -2.772 -8.659 -0.097 1.00 93.31 102 GLY A O 1
ATOM 850 N N . TRP A 1 103 ? -2.884 -9.225 2.091 1.00 92.25 103 TRP A N 1
ATOM 851 C CA . TRP A 1 103 ? -1.771 -10.148 2.124 1.00 92.25 103 TRP A CA 1
ATOM 852 C C . TRP A 1 103 ? -2.147 -11.447 2.807 1.00 92.25 103 TRP A C 1
ATOM 854 O O . TRP A 1 103 ? -2.840 -11.462 3.822 1.00 92.25 103 TRP A O 1
ATOM 864 N N . ILE A 1 104 ? -1.593 -12.539 2.299 1.00 92.00 104 ILE A N 1
ATOM 865 C CA . ILE A 1 104 ? -1.699 -13.864 2.885 1.00 92.00 104 ILE A CA 1
ATOM 866 C C . ILE A 1 104 ? -0.302 -14.342 3.278 1.00 92.00 104 ILE A C 1
ATOM 868 O O . ILE A 1 104 ? 0.675 -14.250 2.526 1.00 92.00 104 ILE A O 1
ATOM 872 N N . SER A 1 105 ? -0.230 -14.857 4.498 1.00 87.81 105 SER A N 1
ATOM 873 C CA . SER A 1 105 ? 0.882 -15.627 5.023 1.00 87.81 105 SER A CA 1
ATOM 874 C C . SER A 1 105 ? 0.489 -17.095 5.028 1.00 87.81 105 SER A C 1
ATOM 876 O O . SER A 1 105 ? -0.588 -17.458 5.497 1.00 87.81 105 SER A O 1
ATOM 878 N N . THR A 1 106 ? 1.361 -17.954 4.506 1.00 85.19 106 THR A N 1
ATOM 879 C CA . THR A 1 106 ? 1.153 -19.409 4.504 1.00 85.19 106 THR A CA 1
ATOM 880 C C . THR A 1 106 ? 1.648 -20.059 5.791 1.00 85.19 106 THR A C 1
ATOM 882 O O . THR A 1 106 ? 1.167 -21.134 6.153 1.00 85.19 106 THR A O 1
ATOM 885 N N . ASN A 1 107 ? 2.567 -19.406 6.509 1.00 80.81 107 ASN A N 1
ATOM 886 C CA . ASN A 1 107 ? 3.072 -19.874 7.790 1.00 80.81 107 ASN A CA 1
ATOM 887 C C . ASN A 1 107 ? 3.362 -18.704 8.755 1.00 80.81 107 ASN A C 1
ATOM 889 O O . ASN A 1 107 ? 4.377 -18.023 8.605 1.00 80.81 107 ASN A O 1
ATOM 893 N N . PRO A 1 108 ? 2.504 -18.472 9.764 1.00 79.69 108 PRO A N 1
ATOM 894 C CA . PRO A 1 108 ? 1.223 -19.143 10.004 1.00 79.69 108 PRO A CA 1
ATOM 895 C C . PRO A 1 108 ? 0.190 -18.779 8.927 1.00 79.69 108 PRO A C 1
ATOM 897 O O . PRO A 1 108 ? 0.321 -17.734 8.290 1.00 79.69 108 PRO A O 1
ATOM 900 N N . ARG A 1 109 ? -0.831 -19.627 8.730 1.00 87.94 109 ARG A N 1
ATOM 901 C CA . ARG A 1 109 ? -1.944 -19.377 7.795 1.00 87.94 109 ARG A CA 1
ATOM 902 C C . ARG A 1 109 ? -2.833 -18.241 8.300 1.00 87.94 109 ARG A C 1
ATOM 904 O O . ARG A 1 109 ? -3.795 -18.484 9.026 1.00 87.94 109 ARG A O 1
ATOM 911 N N . ILE A 1 110 ? -2.477 -17.013 7.943 1.00 88.44 110 ILE A N 1
ATOM 912 C CA . ILE A 1 110 ? -3.191 -15.790 8.322 1.00 88.44 110 ILE A CA 1
ATOM 913 C C . ILE A 1 110 ? -3.317 -14.860 7.116 1.00 88.44 110 ILE A C 1
ATOM 915 O O . ILE A 1 110 ? -2.428 -14.812 6.268 1.00 88.44 110 ILE A O 1
ATOM 919 N N . GLY A 1 111 ? -4.416 -14.113 7.061 1.00 89.75 111 GLY A N 1
ATOM 920 C CA . GLY A 1 111 ? -4.626 -13.037 6.098 1.00 89.75 111 GLY A CA 1
ATOM 921 C C . GLY A 1 111 ? -4.692 -11.690 6.808 1.00 89.75 111 GLY A C 1
ATOM 922 O O . GLY A 1 111 ? -5.188 -11.608 7.931 1.00 89.75 111 GLY A O 1
ATOM 923 N N . PHE A 1 112 ? -4.196 -10.648 6.153 1.00 88.81 112 PHE A N 1
ATOM 924 C CA . PHE A 1 112 ? -4.365 -9.259 6.556 1.00 88.81 112 PHE A CA 1
ATOM 925 C C . PHE A 1 112 ? -5.060 -8.523 5.417 1.00 88.81 112 PHE A C 1
ATOM 927 O O . PHE A 1 112 ? -4.555 -8.532 4.297 1.00 88.81 112 PHE A O 1
ATOM 934 N N . TRP A 1 113 ? -6.200 -7.901 5.702 1.00 92.25 113 TRP A N 1
ATOM 935 C CA . TRP A 1 113 ? -7.058 -7.290 4.693 1.00 92.25 113 TRP A CA 1
ATOM 936 C C . TRP A 1 113 ? -7.364 -5.847 5.062 1.00 92.25 113 TRP A C 1
ATOM 938 O O . TRP A 1 113 ? -7.716 -5.551 6.204 1.00 92.25 113 TRP A O 1
ATOM 948 N N . ILE A 1 114 ? -7.272 -4.965 4.075 1.00 90.31 114 ILE A N 1
ATOM 949 C CA . ILE A 1 114 ? -7.870 -3.638 4.113 1.00 90.31 114 ILE A CA 1
ATOM 950 C C . ILE A 1 114 ? -9.228 -3.758 3.439 1.00 90.31 114 ILE A C 1
ATOM 952 O O . ILE A 1 114 ? -9.311 -4.198 2.297 1.00 90.31 114 ILE A O 1
ATOM 956 N N . ILE A 1 115 ? -10.286 -3.386 4.154 1.00 89.44 115 ILE A N 1
ATOM 957 C CA . ILE A 1 115 ? -11.655 -3.394 3.641 1.00 89.44 115 ILE A CA 1
ATOM 958 C C . ILE A 1 115 ? -12.131 -1.948 3.597 1.00 89.44 115 ILE A C 1
ATOM 960 O O . ILE A 1 115 ? -12.130 -1.259 4.616 1.00 89.44 115 ILE A O 1
ATOM 964 N N . THR A 1 116 ? -12.538 -1.500 2.415 1.00 84.62 116 THR A N 1
ATOM 965 C CA . THR A 1 116 ? -13.106 -0.175 2.184 1.00 84.62 116 THR A CA 1
ATOM 966 C C . THR A 1 116 ? -14.611 -0.304 1.943 1.00 84.62 116 THR A C 1
ATOM 968 O O . THR A 1 116 ? -15.019 -0.596 0.822 1.00 84.62 116 THR A O 1
ATOM 971 N N . PRO A 1 117 ? -15.458 -0.093 2.965 1.00 75.12 117 PRO A N 1
ATOM 972 C CA . PRO A 1 117 ? -16.902 -0.297 2.840 1.00 75.12 117 PRO A CA 1
ATOM 973 C C . PRO A 1 117 ? -17.640 0.876 2.171 1.00 75.12 117 PRO A C 1
ATOM 975 O O . PRO A 1 117 ? -18.817 0.743 1.853 1.00 75.12 117 PRO A O 1
ATOM 978 N N . SER A 1 118 ? -16.983 2.026 1.986 1.00 72.75 118 SER A N 1
ATOM 979 C CA . SER A 1 118 ? -17.561 3.227 1.372 1.00 72.75 118 SER A CA 1
ATOM 980 C C . SER A 1 118 ? -16.532 3.932 0.492 1.00 72.75 118 SER A C 1
ATOM 982 O O . SER A 1 118 ? -15.337 3.925 0.786 1.00 72.75 118 SER A O 1
ATOM 984 N N . TYR A 1 119 ? -17.003 4.572 -0.577 1.00 67.06 119 TYR A N 1
ATOM 985 C CA . TYR A 1 119 ? -16.182 5.411 -1.451 1.00 67.06 119 TYR A CA 1
ATOM 986 C C . TYR A 1 119 ? -16.287 6.902 -1.113 1.00 67.06 119 TYR A C 1
ATOM 988 O O . TYR A 1 119 ? -15.634 7.704 -1.770 1.00 67.06 119 TYR A O 1
ATOM 996 N N . GLU A 1 120 ? -17.085 7.289 -0.112 1.00 61.25 120 GLU A N 1
ATOM 997 C CA . GLU A 1 120 ? -17.402 8.696 0.196 1.00 61.25 120 GLU A CA 1
ATOM 998 C C . GLU A 1 120 ? -16.168 9.538 0.531 1.00 61.25 120 GLU A C 1
ATOM 1000 O O . GLU A 1 120 ? -16.138 10.731 0.258 1.00 61.25 120 GLU A O 1
ATOM 1005 N N . PHE A 1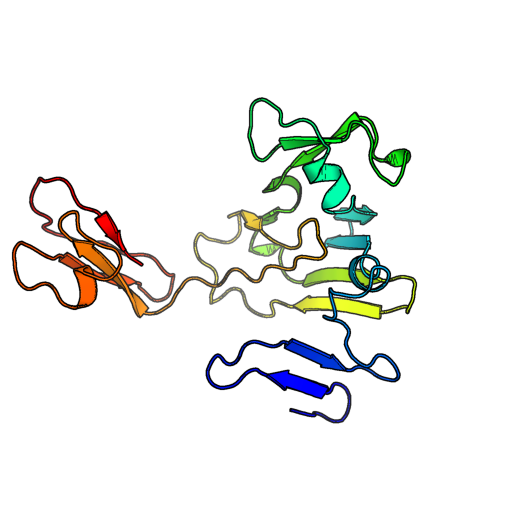 121 ? -15.124 8.917 1.082 1.00 64.62 121 PHE A N 1
ATOM 1006 C CA . PHE A 1 121 ? -13.867 9.597 1.388 1.00 64.62 121 PHE A CA 1
ATOM 1007 C C . PHE A 1 121 ? -12.891 9.640 0.202 1.00 64.62 121 PHE A C 1
ATOM 1009 O O . PHE A 1 121 ? -11.800 10.187 0.333 1.00 64.62 121 PHE A O 1
ATOM 1016 N N . ARG A 1 122 ? -13.217 9.029 -0.944 1.00 65.81 122 ARG A N 1
ATOM 1017 C CA . ARG A 1 122 ? -12.309 8.956 -2.095 1.00 65.81 122 ARG A CA 1
ATOM 1018 C C . ARG A 1 122 ? -12.502 10.151 -3.019 1.00 65.81 122 ARG A C 1
ATOM 1020 O O . ARG A 1 122 ? -13.614 10.507 -3.393 1.00 65.81 122 ARG A O 1
ATOM 1027 N N . ALA A 1 123 ? -11.387 10.720 -3.460 1.00 59.75 123 ALA A N 1
ATOM 1028 C CA . ALA A 1 123 ? -11.362 11.831 -4.401 1.00 59.75 123 ALA A CA 1
ATOM 1029 C C . ALA A 1 123 ? -11.006 11.376 -5.825 1.00 59.75 123 ALA A C 1
ATOM 1031 O O . ALA A 1 123 ? -10.294 10.387 -6.006 1.00 59.75 123 ALA A O 1
ATOM 1032 N N . GLY A 1 124 ? -11.462 12.125 -6.837 1.00 63.81 124 GLY A N 1
ATOM 1033 C CA . GLY A 1 124 ? -11.111 11.928 -8.254 1.00 63.81 124 GLY A CA 1
ATOM 1034 C C . GLY A 1 124 ? -11.968 10.923 -9.036 1.00 63.81 124 GLY A C 1
ATOM 1035 O O . GLY A 1 124 ? -11.638 10.595 -10.172 1.00 63.81 124 GLY A O 1
ATOM 1036 N N . GLY A 1 125 ? -13.089 10.474 -8.466 1.00 62.34 125 GLY A N 1
ATOM 1037 C CA . GLY A 1 125 ? -14.097 9.685 -9.175 1.00 62.34 125 GLY A CA 1
ATOM 1038 C C . GLY A 1 125 ? -13.786 8.182 -9.293 1.00 62.34 125 GLY A C 1
ATOM 1039 O O . GLY A 1 125 ? -12.723 7.713 -8.881 1.00 62.34 125 GLY A O 1
ATOM 1040 N N . PRO A 1 126 ? -14.728 7.397 -9.851 1.00 65.75 126 PRO A N 1
ATOM 1041 C CA . PRO A 1 126 ? -14.708 5.930 -9.794 1.00 65.75 126 PRO A CA 1
ATOM 1042 C C . PRO A 1 126 ? -13.575 5.278 -10.595 1.00 65.75 126 PRO A C 1
ATOM 1044 O O . PRO A 1 126 ? -13.143 4.182 -10.250 1.00 65.75 126 PRO A O 1
ATOM 1047 N N . ILE A 1 127 ? -13.097 5.934 -11.655 1.00 74.00 127 ILE A N 1
ATOM 1048 C CA . ILE A 1 127 ? -12.060 5.408 -12.560 1.00 74.00 127 ILE A CA 1
ATOM 1049 C C . ILE A 1 127 ? -10.651 5.915 -12.233 1.00 74.00 127 ILE A C 1
ATOM 1051 O O . ILE A 1 127 ? -9.711 5.583 -12.947 1.00 74.00 127 ILE A O 1
ATOM 1055 N N . LYS A 1 128 ? -10.481 6.723 -11.178 1.00 75.69 128 LYS A N 1
ATOM 1056 C CA . LYS A 1 128 ? -9.142 7.108 -10.730 1.00 75.69 128 LYS A CA 1
ATOM 1057 C C . LYS A 1 128 ? -8.441 5.882 -10.135 1.00 75.69 128 LYS A C 1
ATOM 1059 O O . LYS A 1 128 ? -9.010 5.269 -9.227 1.00 75.69 128 LYS A O 1
ATOM 1064 N N . PRO A 1 129 ? -7.234 5.530 -10.609 1.00 77.62 129 PRO A N 1
ATOM 1065 C CA . PRO A 1 129 ? -6.439 4.489 -9.988 1.00 77.62 129 PRO A CA 1
ATOM 1066 C C . PRO A 1 129 ? -5.819 5.015 -8.693 1.00 77.62 129 PRO A C 1
ATOM 1068 O O . PRO A 1 129 ? -5.214 6.086 -8.673 1.00 77.62 129 PRO A O 1
ATOM 1071 N N . ASP A 1 130 ? -5.940 4.239 -7.624 1.00 82.69 130 ASP A N 1
ATOM 1072 C CA . ASP A 1 130 ? -5.248 4.473 -6.359 1.00 82.69 130 ASP A CA 1
ATOM 1073 C C . ASP A 1 130 ? -4.431 3.235 -5.972 1.00 82.69 130 ASP A C 1
ATOM 1075 O O . ASP A 1 130 ? -4.696 2.112 -6.417 1.00 82.69 130 ASP A O 1
ATOM 1079 N N . LEU A 1 131 ? -3.384 3.452 -5.175 1.00 85.00 131 LEU A N 1
ATOM 1080 C CA . LEU A 1 131 ? -2.506 2.377 -4.713 1.00 85.00 131 LEU A CA 1
ATOM 1081 C C . LEU A 1 131 ? -3.242 1.465 -3.719 1.00 85.00 131 LEU A C 1
ATOM 1083 O O . LEU A 1 131 ? -4.041 1.938 -2.910 1.00 85.00 131 LEU A O 1
ATOM 1087 N N . THR A 1 132 ? -2.936 0.168 -3.770 1.00 86.19 132 THR A N 1
ATOM 1088 C CA . THR A 1 132 ? -3.499 -0.851 -2.871 1.00 86.19 132 THR A CA 1
ATOM 1089 C C . THR A 1 132 ? -2.420 -1.421 -1.946 1.00 86.19 132 THR A C 1
ATOM 1091 O O . THR A 1 132 ? -1.822 -0.694 -1.153 1.00 86.19 132 THR A O 1
ATOM 1094 N N . SER A 1 133 ? -2.138 -2.716 -2.041 1.00 88.06 133 SER A N 1
ATOM 1095 C CA . SER A 1 133 ? -0.971 -3.351 -1.451 1.00 88.06 133 SER A CA 1
ATOM 1096 C C . SER A 1 133 ? 0.266 -3.160 -2.329 1.00 88.06 133 SER A C 1
ATOM 1098 O O . SER A 1 133 ? 0.173 -2.867 -3.518 1.00 88.06 133 SER A O 1
ATOM 1100 N N . HIS A 1 134 ? 1.445 -3.303 -1.731 1.00 84.56 134 HIS A N 1
ATOM 1101 C CA . HIS A 1 134 ? 2.730 -3.127 -2.396 1.00 84.56 134 HIS A CA 1
ATOM 1102 C C . HIS A 1 134 ? 3.790 -4.048 -1.772 1.00 84.56 134 HIS A C 1
ATOM 1104 O O . HIS A 1 134 ? 3.674 -4.403 -0.600 1.00 84.56 134 HIS A O 1
ATOM 1110 N N . VAL A 1 135 ? 4.835 -4.407 -2.532 1.00 81.38 135 VAL A N 1
ATOM 1111 C CA . VAL A 1 135 ? 6.007 -5.163 -2.043 1.00 81.38 135 VAL A CA 1
ATOM 1112 C C . VAL A 1 135 ? 6.455 -4.732 -0.639 1.00 81.38 135 VAL A C 1
ATOM 1114 O O . VAL A 1 135 ? 6.344 -3.553 -0.292 1.00 81.38 135 VAL A O 1
ATOM 1117 N N . GLY A 1 136 ? 6.933 -5.685 0.162 1.00 75.31 136 GLY A N 1
ATOM 1118 C CA . GLY A 1 136 ? 7.348 -5.394 1.535 1.00 75.31 136 GLY A CA 1
ATOM 1119 C C . GLY A 1 136 ? 6.168 -5.320 2.489 1.00 75.31 136 GLY A C 1
ATOM 1120 O O . GLY A 1 136 ? 5.959 -4.284 3.115 1.00 75.31 136 GLY A O 1
ATOM 1121 N N . PRO A 1 137 ? 5.403 -6.422 2.579 1.00 76.62 137 PRO A N 1
ATOM 1122 C CA . PRO A 1 137 ? 3.973 -6.491 2.925 1.00 76.62 137 PRO A CA 1
ATOM 1123 C C . PRO A 1 137 ? 3.305 -5.167 3.309 1.00 76.62 137 PRO A C 1
ATOM 1125 O O . PRO A 1 137 ? 2.836 -4.970 4.431 1.00 76.62 137 PRO A O 1
ATOM 1128 N N . THR A 1 138 ? 3.267 -4.240 2.355 1.00 78.88 138 THR A N 1
ATOM 1129 C CA . THR A 1 138 ? 2.735 -2.900 2.567 1.00 78.88 138 THR A CA 1
ATOM 1130 C C . THR A 1 138 ? 1.284 -2.906 2.117 1.00 78.88 138 THR A C 1
ATOM 1132 O O . THR A 1 138 ? 0.967 -3.418 1.047 1.00 78.88 138 THR A O 1
ATOM 1135 N N . SER A 1 139 ? 0.388 -2.361 2.936 1.00 80.88 139 SER A N 1
ATOM 1136 C CA . SER A 1 139 ? -1.023 -2.168 2.583 1.00 80.88 139 SER A CA 1
ATOM 1137 C C . SER A 1 139 ? -1.358 -0.695 2.739 1.00 80.88 139 SER A C 1
ATOM 1139 O O . SER A 1 139 ? -1.155 -0.137 3.816 1.00 80.88 139 SER A O 1
ATOM 1141 N N . LEU A 1 140 ? -1.843 -0.058 1.676 1.00 75.94 140 LEU A N 1
ATOM 1142 C CA . LEU A 1 140 ? -2.211 1.353 1.695 1.00 75.94 140 LEU A CA 1
ATOM 1143 C C . LEU A 1 140 ? -3.731 1.493 1.743 1.00 75.94 140 LEU A C 1
ATOM 1145 O O . LEU A 1 140 ? -4.457 0.803 1.028 1.00 75.94 140 LEU A O 1
ATOM 1149 N N . ALA A 1 141 ? -4.193 2.415 2.581 1.00 77.19 141 ALA A N 1
ATOM 1150 C CA . ALA A 1 141 ? -5.545 2.952 2.564 1.00 77.19 141 ALA A CA 1
ATOM 1151 C C . ALA A 1 141 ? -5.411 4.459 2.326 1.00 77.19 141 ALA A C 1
ATOM 1153 O O . ALA A 1 141 ? -5.171 5.228 3.256 1.00 77.19 141 ALA A O 1
ATOM 1154 N N . LEU A 1 142 ? -5.454 4.868 1.057 1.00 65.44 142 LEU A N 1
ATOM 1155 C CA . LEU A 1 142 ? -5.315 6.273 0.682 1.00 65.44 142 LEU A CA 1
ATOM 1156 C C . LEU A 1 142 ? -6.577 7.030 1.096 1.00 65.44 142 LEU A C 1
ATOM 1158 O O . LEU A 1 142 ? -7.643 6.857 0.509 1.00 65.44 142 LEU A O 1
ATOM 1162 N N . MET A 1 143 ? -6.431 7.869 2.113 1.00 63.88 143 MET A N 1
ATOM 1163 C CA . MET A 1 143 ? -7.456 8.805 2.552 1.00 63.88 143 MET A CA 1
ATOM 1164 C C . MET A 1 143 ? -6.932 10.213 2.270 1.00 63.88 143 MET A C 1
ATOM 1166 O O . MET A 1 143 ? -5.809 10.524 2.680 1.00 63.88 143 MET A O 1
ATOM 1170 N N . PRO A 1 144 ? -7.683 11.063 1.556 1.00 60.75 144 PRO A N 1
ATOM 1171 C CA . PRO A 1 144 ? -7.326 12.464 1.433 1.00 60.75 144 PRO A CA 1
ATOM 1172 C C . PRO A 1 144 ? -7.216 13.109 2.816 1.00 60.75 144 PRO A C 1
ATOM 1174 O O . PRO A 1 144 ? -7.999 12.808 3.720 1.00 60.75 144 PRO A O 1
ATOM 1177 N N . ALA A 1 145 ? -6.233 13.990 2.993 1.00 59.25 145 ALA A N 1
ATOM 1178 C CA . ALA A 1 145 ? -6.092 14.734 4.234 1.00 59.25 145 ALA A CA 1
ATOM 1179 C C . ALA A 1 145 ? -7.242 15.745 4.340 1.00 59.25 145 ALA A C 1
ATOM 1181 O O . ALA A 1 145 ? -7.324 16.669 3.538 1.00 59.25 145 ALA A O 1
ATOM 1182 N N . LYS A 1 146 ? -8.133 15.557 5.317 1.00 54.72 146 LYS A N 1
ATOM 1183 C CA . LYS A 1 146 ? -9.230 16.486 5.607 1.00 54.72 146 LYS A CA 1
ATOM 1184 C C . LYS A 1 146 ? -8.737 17.598 6.533 1.00 54.72 146 LYS A C 1
ATOM 1186 O O . LYS A 1 146 ? -8.199 17.304 7.599 1.00 54.72 146 LYS A O 1
ATOM 1191 N N . SER A 1 147 ? -8.959 18.858 6.154 1.00 62.22 147 SER A N 1
ATOM 1192 C CA . SER A 1 147 ? -8.644 20.048 6.967 1.00 62.22 147 SER A CA 1
ATOM 1193 C C . SER A 1 147 ? -7.164 20.216 7.348 1.00 62.22 147 SER A C 1
ATOM 1195 O O . SER A 1 147 ? -6.845 20.964 8.273 1.00 62.22 147 SER A O 1
ATOM 1197 N N . ALA A 1 148 ? -6.247 19.565 6.628 1.00 65.12 148 ALA A N 1
ATOM 1198 C CA . ALA A 1 148 ? -4.823 19.855 6.747 1.00 65.12 148 ALA A CA 1
ATOM 1199 C C . ALA A 1 148 ? -4.550 21.292 6.283 1.00 65.12 148 ALA A C 1
ATOM 1201 O O . ALA A 1 148 ? -5.057 21.719 5.238 1.00 65.12 148 ALA A O 1
ATOM 1202 N N . TYR A 1 149 ? -3.760 22.028 7.066 1.00 66.88 149 TYR A N 1
ATOM 1203 C CA . TYR A 1 149 ? -3.271 23.350 6.692 1.00 66.88 149 TYR A CA 1
ATOM 1204 C C . TYR A 1 149 ? -2.128 23.191 5.696 1.00 66.88 149 TYR A C 1
ATOM 1206 O O . TYR A 1 149 ? -1.095 22.616 6.021 1.00 66.88 149 TYR A O 1
ATOM 1214 N N . VAL A 1 150 ? -2.311 23.734 4.498 1.00 74.06 150 VAL A N 1
ATOM 1215 C CA . VAL A 1 150 ? -1.290 23.761 3.451 1.00 74.06 150 VAL A CA 1
ATOM 1216 C C . VAL A 1 150 ? -0.846 25.203 3.262 1.00 74.06 150 VAL A C 1
ATOM 1218 O O . VAL A 1 150 ? -1.681 26.094 3.083 1.00 74.06 150 VAL A O 1
ATOM 1221 N N . GLY A 1 151 ? 0.465 25.444 3.315 1.00 74.69 151 GLY A N 1
ATOM 1222 C CA . GLY A 1 151 ? 1.042 26.785 3.357 1.00 74.69 151 GLY A CA 1
ATOM 1223 C C . GLY A 1 151 ? 2.228 26.993 2.417 1.00 74.69 151 GLY A C 1
ATOM 1224 O O . GLY A 1 151 ? 3.083 26.124 2.254 1.00 74.69 151 GLY A O 1
ATOM 1225 N N . LEU A 1 152 ? 2.301 28.187 1.831 1.00 74.06 152 LEU A N 1
ATOM 1226 C CA . LEU A 1 152 ? 3.464 28.736 1.144 1.00 74.06 152 LEU A CA 1
ATOM 1227 C C . LEU A 1 152 ? 4.177 29.722 2.069 1.00 74.06 152 LEU A C 1
ATOM 1229 O O . LEU A 1 152 ? 3.568 30.680 2.552 1.00 74.06 152 LEU A O 1
ATOM 1233 N N . ALA A 1 153 ? 5.476 29.515 2.258 1.00 76.50 153 ALA A N 1
ATOM 1234 C CA . ALA A 1 153 ? 6.342 30.419 3.007 1.00 76.50 153 ALA A CA 1
ATOM 1235 C C . ALA A 1 153 ? 7.629 30.703 2.226 1.00 76.50 153 ALA A C 1
ATOM 1237 O O . ALA A 1 153 ? 8.015 29.936 1.338 1.00 76.50 153 ALA A O 1
ATOM 1238 N N . ALA A 1 154 ? 8.293 31.816 2.544 1.00 76.31 154 ALA A N 1
ATOM 1239 C CA . ALA A 1 154 ? 9.620 32.094 2.006 1.00 76.31 154 ALA A CA 1
ATOM 1240 C C . ALA A 1 154 ? 10.597 30.958 2.387 1.00 76.31 154 ALA A C 1
ATOM 1242 O O . ALA A 1 154 ? 10.451 30.372 3.465 1.00 76.31 154 ALA A O 1
ATOM 1243 N N . PRO A 1 155 ? 11.583 30.626 1.534 1.00 78.19 155 PRO A N 1
ATOM 1244 C CA . PRO A 1 155 ? 12.580 29.611 1.858 1.00 78.19 155 PRO A CA 1
ATOM 1245 C C . PRO A 1 155 ? 13.296 29.906 3.185 1.00 78.19 155 PRO A C 1
ATOM 1247 O O . PRO A 1 155 ? 13.718 31.035 3.428 1.00 78.19 155 PRO A O 1
ATOM 1250 N N . GLY A 1 156 ? 13.446 28.888 4.034 1.00 75.06 156 GLY A N 1
ATOM 1251 C CA . GLY A 1 156 ? 14.017 29.010 5.377 1.00 75.06 156 GLY A CA 1
ATOM 1252 C C . GLY A 1 156 ? 14.372 27.651 5.9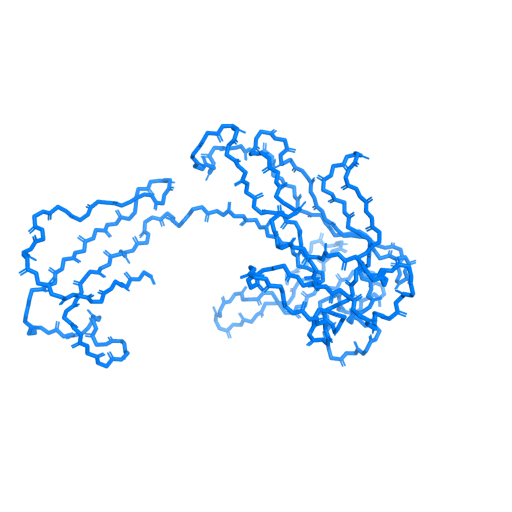85 1.00 75.06 156 GLY A C 1
ATOM 1253 O O . GLY A 1 156 ? 14.285 26.621 5.313 1.00 75.06 156 GLY A O 1
ATOM 1254 N N . ASN A 1 157 ? 14.784 27.650 7.254 1.00 75.56 157 ASN A N 1
ATOM 1255 C CA . ASN A 1 157 ? 15.100 26.424 7.993 1.00 75.56 157 ASN A CA 1
ATOM 1256 C C . ASN A 1 157 ? 13.841 25.557 8.195 1.00 75.56 157 ASN A C 1
ATOM 1258 O O . ASN A 1 157 ? 12.735 26.075 8.325 1.00 75.56 157 ASN A O 1
ATOM 1262 N N . LEU A 1 158 ? 13.999 24.230 8.259 1.00 58.16 158 LEU A N 1
ATOM 1263 C CA . LEU A 1 158 ? 12.890 23.297 8.511 1.00 58.16 158 LEU A CA 1
ATOM 1264 C C . LEU A 1 158 ? 12.086 23.711 9.759 1.00 58.16 158 LEU A C 1
ATOM 1266 O O . LEU A 1 158 ? 12.661 23.919 10.824 1.00 58.16 158 LEU A O 1
ATOM 1270 N N . GLY A 1 159 ? 10.764 23.837 9.611 1.00 61.31 159 GLY A N 1
ATOM 1271 C CA . GLY A 1 159 ? 9.843 24.260 10.676 1.00 61.31 159 GLY A CA 1
ATOM 1272 C C . GLY A 1 159 ? 9.660 25.775 10.829 1.00 61.31 159 GLY A C 1
ATOM 1273 O O . GLY A 1 159 ? 8.715 26.194 11.488 1.00 61.31 159 GLY A O 1
ATOM 1274 N N . SER A 1 160 ? 10.474 26.617 10.176 1.00 64.19 160 SER A N 1
ATOM 1275 C CA . SER A 1 160 ? 10.380 28.078 10.340 1.00 64.19 160 SER A CA 1
ATOM 1276 C C . SER A 1 160 ? 9.049 28.665 9.864 1.00 64.19 160 SER A C 1
ATOM 1278 O O . SER A 1 160 ? 8.632 29.704 10.357 1.00 64.19 160 SER A O 1
ATOM 1280 N N . TRP A 1 161 ? 8.350 28.007 8.936 1.00 66.06 161 TRP A N 1
ATOM 1281 C CA . TRP A 1 161 ? 7.051 28.465 8.432 1.00 66.06 161 TRP A CA 1
ATOM 1282 C C . TRP A 1 161 ? 5.951 28.504 9.506 1.00 66.06 161 TRP A C 1
ATOM 1284 O O . TRP A 1 161 ? 4.981 29.231 9.328 1.00 66.06 161 TRP A O 1
ATOM 1294 N N . GLN A 1 162 ? 6.104 27.750 10.602 1.00 57.81 162 GLN A N 1
ATOM 1295 C CA . GLN A 1 162 ? 5.131 27.701 11.701 1.00 57.81 162 GLN A CA 1
ATOM 1296 C C . GLN A 1 162 ? 5.249 28.903 12.653 1.00 57.81 162 GLN A C 1
ATOM 1298 O O . GLN A 1 162 ? 4.277 29.229 13.324 1.00 57.81 162 GLN A O 1
ATOM 1303 N N . GLU A 1 163 ? 6.409 29.573 12.690 1.00 52.34 163 GLU A N 1
ATOM 1304 C CA . GLU A 1 163 ? 6.757 30.568 13.725 1.00 52.34 163 GLU A CA 1
ATOM 1305 C C . GLU A 1 163 ? 7.308 31.899 13.156 1.00 52.34 163 GLU A C 1
ATOM 1307 O O . GLU A 1 163 ? 7.416 32.897 13.869 1.00 52.34 163 GLU A O 1
ATOM 1312 N N . GLU A 1 164 ? 7.693 31.947 11.875 1.00 53.50 164 GLU A N 1
ATOM 1313 C CA . GLU A 1 164 ? 8.292 33.135 11.252 1.00 53.50 164 GLU A CA 1
ATOM 1314 C C . GLU A 1 164 ? 7.240 34.215 10.952 1.00 53.50 164 GLU A C 1
ATOM 1316 O O . GLU A 1 164 ? 6.202 33.952 10.354 1.00 53.50 164 GLU A O 1
ATOM 1321 N N . THR A 1 165 ? 7.537 35.468 11.300 1.00 49.75 165 THR A N 1
ATOM 1322 C CA . THR A 1 165 ? 6.646 36.626 11.079 1.00 49.75 165 THR A CA 1
ATOM 1323 C C . THR A 1 165 ? 7.130 37.545 9.955 1.00 49.75 165 THR A C 1
ATOM 1325 O O . THR A 1 165 ? 6.439 38.495 9.582 1.00 49.75 165 THR A O 1
ATOM 1328 N N . LYS A 1 166 ? 8.313 37.281 9.384 1.00 50.19 166 LYS A N 1
ATOM 1329 C CA . LYS A 1 166 ? 8.899 38.060 8.289 1.00 50.19 166 LYS A CA 1
ATOM 1330 C C . LYS A 1 166 ? 8.500 37.499 6.922 1.00 50.19 166 LYS A C 1
ATOM 1332 O O . LYS A 1 166 ? 8.774 36.348 6.593 1.00 50.19 166 LYS A O 1
ATOM 1337 N N . GLY A 1 167 ? 7.934 38.361 6.078 1.00 60.75 167 GLY A N 1
ATOM 1338 C CA . GLY A 1 167 ? 7.552 38.038 4.698 1.00 60.75 167 GLY A CA 1
ATOM 1339 C C . GLY A 1 167 ? 6.067 37.702 4.532 1.00 60.75 167 GLY A C 1
ATOM 1340 O O . GLY A 1 167 ? 5.285 37.779 5.472 1.00 60.75 167 GLY A O 1
ATOM 1341 N N . TYR A 1 168 ? 5.663 37.376 3.301 1.00 61.09 168 TYR A N 1
ATOM 1342 C CA . TYR A 1 168 ? 4.287 36.969 3.008 1.00 61.09 168 TYR A CA 1
ATOM 1343 C C . TYR A 1 168 ? 4.148 35.461 3.177 1.00 61.09 168 TYR A C 1
ATOM 1345 O O . TYR A 1 168 ? 4.861 34.702 2.518 1.00 61.09 168 TYR A O 1
ATOM 1353 N N . GLN A 1 169 ? 3.199 35.053 4.012 1.00 67.31 169 GLN A N 1
ATOM 1354 C CA . GLN A 1 169 ? 2.738 33.677 4.094 1.00 67.31 169 GLN A CA 1
ATOM 1355 C C . GLN A 1 169 ? 1.338 33.575 3.507 1.00 67.31 169 GLN A C 1
ATOM 1357 O O . GLN A 1 169 ? 0.508 34.470 3.681 1.00 67.31 169 GLN A O 1
ATOM 1362 N N . PHE A 1 170 ? 1.079 32.470 2.823 1.00 78.12 170 PHE A N 1
ATOM 1363 C CA . PHE A 1 170 ? -0.236 32.167 2.281 1.00 78.12 170 PHE A CA 1
ATOM 1364 C C . PHE A 1 170 ? -0.592 30.756 2.691 1.00 78.12 170 PHE A C 1
ATOM 1366 O O . PHE A 1 170 ? 0.214 29.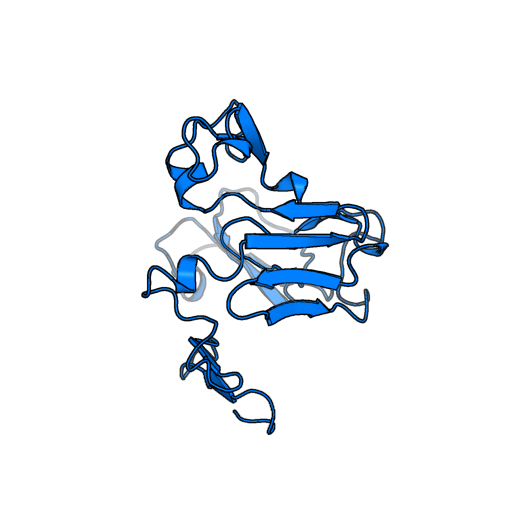852 2.510 1.00 78.12 170 PHE A O 1
ATOM 1373 N N . TRP A 1 171 ? -1.788 30.550 3.215 1.00 77.12 171 TRP A N 1
ATOM 1374 C CA . TRP A 1 171 ? -2.226 29.225 3.611 1.00 77.12 171 TRP A CA 1
ATOM 1375 C C . TRP A 1 171 ? -3.698 29.041 3.300 1.00 77.12 171 TRP A C 1
ATOM 1377 O O . TRP A 1 171 ? -4.463 29.995 3.151 1.00 77.12 171 TRP A O 1
ATOM 1387 N N . THR A 1 172 ? -4.084 27.785 3.165 1.00 79.75 172 THR A N 1
ATOM 1388 C CA . THR A 1 172 ? -5.476 27.383 3.054 1.00 79.75 172 THR A CA 1
ATOM 1389 C C . THR A 1 172 ? -5.647 26.034 3.732 1.00 79.75 172 THR A C 1
ATOM 1391 O O . THR A 1 172 ? -4.680 25.294 3.921 1.00 79.75 172 THR A O 1
ATOM 1394 N N . GLN A 1 173 ? -6.873 25.723 4.119 1.00 79.81 173 GLN A N 1
ATOM 1395 C CA . GLN A 1 173 ? -7.206 24.370 4.522 1.00 79.81 173 GLN A CA 1
ATOM 1396 C C . GLN A 1 173 ? -7.632 23.579 3.297 1.00 79.81 173 GLN A C 1
ATOM 1398 O O . GLN A 1 173 ? -8.309 24.095 2.406 1.00 79.81 173 GLN A O 1
ATOM 1403 N N . THR A 1 174 ? -7.228 22.319 3.277 1.00 78.31 174 THR A N 1
ATOM 1404 C CA . THR A 1 174 ? -7.782 21.345 2.342 1.00 78.31 174 THR A CA 1
ATOM 1405 C C . THR A 1 174 ? -9.281 21.171 2.571 1.00 78.31 174 THR A C 1
ATOM 1407 O O . THR A 1 174 ? -9.758 21.188 3.712 1.00 78.31 174 THR A O 1
ATOM 1410 N N . ASP A 1 175 ? -10.022 21.018 1.476 1.00 77.19 175 ASP A N 1
ATOM 1411 C CA . ASP A 1 175 ? -11.438 20.679 1.515 1.00 77.19 175 ASP A CA 1
ATOM 1412 C C . ASP A 1 175 ? -11.661 19.231 1.987 1.00 77.19 175 ASP A C 1
ATOM 1414 O O . ASP A 1 175 ? -10.733 18.507 2.362 1.00 77.19 175 ASP A O 1
ATOM 1418 N N . GLU A 1 176 ? -12.919 18.794 1.992 1.00 67.06 176 GLU A N 1
ATOM 1419 C CA . GLU A 1 176 ? -13.299 17.448 2.435 1.00 67.06 176 GLU A CA 1
ATOM 1420 C C . GLU A 1 176 ? -12.655 16.323 1.611 1.00 67.06 176 GLU A C 1
ATOM 1422 O O . GLU A 1 176 ? -12.614 15.179 2.060 1.00 67.06 176 GLU A O 1
ATOM 1427 N N . MET A 1 177 ? -12.125 16.647 0.431 1.00 60.34 177 MET A N 1
ATOM 1428 C CA . MET A 1 177 ? -11.517 15.724 -0.518 1.00 60.34 177 MET A CA 1
ATOM 1429 C C . MET A 1 177 ? -9.994 15.908 -0.619 1.00 60.34 177 MET A C 1
ATOM 1431 O O . MET A 1 177 ? -9.365 15.309 -1.494 1.00 60.34 177 MET A O 1
ATOM 1435 N N . GLY A 1 178 ? -9.383 16.707 0.263 1.00 72.00 178 GLY A N 1
ATOM 1436 C CA . GLY A 1 178 ? -7.943 16.961 0.266 1.00 72.00 178 GLY A CA 1
ATOM 1437 C C . GLY A 1 178 ? -7.464 17.934 -0.814 1.00 72.00 178 GLY A C 1
ATOM 1438 O O . GLY A 1 178 ? -6.254 18.115 -0.967 1.00 72.00 178 GLY A O 1
ATOM 1439 N N . TYR A 1 179 ? -8.367 18.561 -1.574 1.00 77.06 179 TYR A N 1
ATOM 1440 C CA . TYR A 1 179 ? -7.993 19.578 -2.552 1.00 77.06 179 TYR A CA 1
ATOM 1441 C C . TYR A 1 179 ? -7.794 20.924 -1.872 1.00 77.06 179 TYR A C 1
ATOM 1443 O O . TYR A 1 179 ? -8.438 21.252 -0.878 1.00 77.06 179 TYR A O 1
ATOM 1451 N N . PHE A 1 180 ? -6.898 21.734 -2.426 1.00 83.62 180 PHE A N 1
ATOM 1452 C CA . PHE A 1 180 ? -6.630 23.065 -1.908 1.00 83.62 180 PHE A CA 1
ATOM 1453 C C . PHE A 1 180 ? -6.427 24.066 -3.042 1.00 83.62 180 PHE A C 1
ATOM 1455 O O . PHE A 1 180 ? -5.979 23.734 -4.138 1.00 83.62 180 PHE A O 1
ATOM 1462 N N . THR A 1 181 ? -6.770 25.326 -2.786 1.00 87.50 181 THR A N 1
ATOM 1463 C CA . THR A 1 181 ? -6.458 26.442 -3.682 1.00 87.50 181 THR A CA 1
ATOM 1464 C C . THR A 1 181 ? -5.994 27.620 -2.845 1.00 87.50 181 THR A C 1
ATOM 1466 O O . THR A 1 181 ? -6.774 28.199 -2.092 1.00 87.50 181 THR A O 1
ATOM 1469 N N . ILE A 1 182 ? -4.734 28.016 -3.011 1.00 81.62 182 ILE A N 1
ATOM 1470 C CA . ILE A 1 182 ? -4.202 29.232 -2.396 1.00 81.62 182 ILE A CA 1
ATOM 1471 C C . ILE A 1 182 ? -4.351 30.360 -3.419 1.00 81.62 182 ILE A C 1
ATOM 1473 O O . ILE A 1 182 ? -3.623 30.425 -4.409 1.00 81.62 182 ILE A O 1
ATOM 1477 N N . ARG A 1 183 ? -5.358 31.217 -3.227 1.00 82.38 183 ARG A N 1
ATOM 1478 C CA . ARG A 1 183 ? -5.649 32.338 -4.137 1.00 82.38 183 ARG A CA 1
ATOM 1479 C C . ARG A 1 183 ? -4.824 33.568 -3.768 1.00 82.38 183 ARG A C 1
ATOM 1481 O O . ARG A 1 183 ? -4.457 33.749 -2.612 1.00 82.38 183 ARG A O 1
ATOM 1488 N N . ASN A 1 184 ? -4.601 34.441 -4.751 1.00 83.56 184 ASN A N 1
ATOM 1489 C CA . ASN A 1 184 ? -3.950 35.746 -4.572 1.00 83.56 184 ASN A CA 1
ATOM 1490 C C . ASN A 1 184 ? -2.514 35.669 -4.011 1.00 83.56 184 ASN A C 1
ATOM 1492 O O . ASN A 1 184 ? -2.064 36.581 -3.316 1.00 83.56 184 ASN A O 1
ATOM 1496 N N . VAL A 1 185 ? -1.788 34.591 -4.329 1.00 82.56 185 VAL A N 1
ATOM 1497 C CA . VAL A 1 185 ? -0.357 34.461 -4.018 1.00 82.56 185 VAL A CA 1
ATOM 1498 C C . VAL A 1 185 ? 0.425 35.461 -4.863 1.00 82.56 185 VAL A C 1
ATOM 1500 O O . VAL A 1 185 ? 0.240 35.548 -6.078 1.00 82.56 185 VAL A O 1
ATOM 1503 N N . ARG A 1 186 ? 1.304 36.232 -4.223 1.00 75.38 186 ARG A N 1
ATOM 1504 C CA . ARG A 1 186 ? 2.188 37.167 -4.930 1.00 75.38 186 ARG A CA 1
ATOM 1505 C C . ARG A 1 186 ? 3.243 36.394 -5.720 1.00 75.38 186 ARG A C 1
ATOM 1507 O O . ARG A 1 186 ? 3.721 35.369 -5.258 1.00 75.38 186 ARG A O 1
ATOM 1514 N N . ALA A 1 187 ? 3.637 36.891 -6.889 1.00 84.25 187 ALA A N 1
ATOM 1515 C CA . ALA A 1 187 ? 4.689 36.253 -7.679 1.00 84.25 187 ALA A CA 1
ATOM 1516 C C . ALA A 1 187 ? 6.032 36.284 -6.921 1.00 84.25 187 ALA A C 1
ATOM 1518 O O . ALA A 1 187 ? 6.560 37.363 -6.655 1.00 84.25 187 ALA A O 1
ATOM 1519 N N . SER A 1 188 ? 6.552 35.111 -6.548 1.00 81.56 188 SER A N 1
ATOM 1520 C CA . SER A 1 188 ? 7.864 34.910 -5.914 1.00 81.56 188 SER A CA 1
ATOM 1521 C C . SER A 1 188 ? 8.189 33.407 -5.827 1.00 81.56 188 SER A C 1
ATOM 1523 O O . SER A 1 188 ? 7.395 32.568 -6.258 1.00 81.56 188 SER A O 1
ATOM 1525 N N . THR A 1 189 ? 9.335 33.065 -5.236 1.00 82.38 189 THR A N 1
ATOM 1526 C CA . THR A 1 189 ? 9.738 31.690 -4.909 1.00 82.38 189 THR A CA 1
ATOM 1527 C C . THR A 1 189 ? 9.327 31.340 -3.478 1.00 82.38 189 THR A C 1
ATOM 1529 O O . THR A 1 189 ? 9.656 32.070 -2.542 1.00 82.38 189 THR A O 1
ATOM 1532 N N . TYR A 1 190 ? 8.648 30.205 -3.303 1.00 76.81 190 TYR A N 1
ATOM 1533 C CA . TYR A 1 190 ? 8.136 29.727 -2.016 1.00 76.81 190 TYR A CA 1
ATOM 1534 C C . TYR A 1 190 ? 8.452 28.244 -1.809 1.00 76.81 190 TYR A C 1
ATOM 1536 O O . TYR A 1 190 ? 8.559 27.491 -2.776 1.00 76.81 190 TYR A O 1
ATOM 1544 N N . ASN A 1 191 ? 8.507 27.822 -0.547 1.00 77.81 191 ASN A N 1
ATOM 1545 C CA . ASN A 1 191 ? 8.404 26.416 -0.164 1.00 77.81 191 ASN A CA 1
ATOM 1546 C C . ASN A 1 191 ? 6.934 26.063 0.100 1.00 77.81 191 ASN A C 1
ATOM 1548 O O . ASN A 1 191 ? 6.240 26.815 0.789 1.00 77.81 191 ASN A O 1
ATOM 1552 N N . LEU A 1 192 ? 6.483 24.916 -0.414 1.00 80.81 192 LEU A N 1
ATOM 1553 C CA . LEU A 1 192 ? 5.180 24.327 -0.097 1.00 80.81 192 LEU A CA 1
ATOM 1554 C C . LEU A 1 192 ? 5.313 23.410 1.122 1.00 80.81 192 LEU A C 1
ATOM 1556 O O . LEU A 1 192 ? 6.136 22.497 1.115 1.00 80.81 192 LEU A O 1
ATOM 1560 N N . ASN A 1 193 ? 4.490 23.647 2.139 1.00 75.19 193 ASN A N 1
ATOM 1561 C CA . ASN A 1 193 ? 4.441 22.877 3.379 1.00 75.19 193 ASN A CA 1
ATOM 1562 C C . ASN A 1 193 ? 3.022 22.311 3.558 1.00 75.19 193 ASN A C 1
ATOM 1564 O O . ASN A 1 193 ? 2.052 23.035 3.319 1.00 75.19 193 ASN A O 1
ATOM 1568 N N . ALA A 1 194 ? 2.912 21.037 3.941 1.00 72.06 194 ALA A N 1
ATOM 1569 C CA . ALA A 1 194 ? 1.663 20.302 4.159 1.00 72.06 194 ALA A CA 1
ATOM 1570 C C . ALA A 1 194 ? 1.816 19.329 5.334 1.00 72.06 194 ALA A C 1
ATOM 1572 O O . ALA A 1 194 ? 2.967 18.881 5.561 1.00 72.06 194 ALA A O 1
#

Secondary structure (DSSP, 8-state):
-B-SSEEEEE-TTT--EEEEEETTBS-TT--SSTTGGGSEEEEEEETTEEEE---HHHHHTSEE-SSTTEEE-SS-SSGGGTT-EEEGGGGEEETTT-SEEEEEEETTEEEEEEE---STT--S-TT-EEE-EETTTEE------SS-EEEEE-S-STTGGGT--SS--EEEE--TTS-----S--SS--EEE-